Protein AF-A0A7R9TDN1-F1 (afdb_monomer_lite)

pLDDT: mean 75.36, std 18.23, range [28.14, 94.19]

Organism: Micromonas pusilla (NCBI:txid38833)

Structure (mmCIF, N/CA/C/O backbone):
data_AF-A0A7R9TDN1-F1
#
_entry.id   AF-A0A7R9TDN1-F1
#
loop_
_atom_site.group_PDB
_atom_site.id
_atom_site.type_symbol
_atom_site.label_atom_id
_atom_site.label_alt_id
_atom_site.label_comp_id
_atom_site.label_asym_id
_atom_site.label_entity_id
_atom_site.label_seq_id
_atom_site.pdbx_PDB_ins_code
_atom_site.Cartn_x
_atom_site.Cartn_y
_atom_site.Cartn_z
_atom_site.occupancy
_atom_site.B_iso_or_equiv
_atom_site.auth_seq_id
_atom_site.auth_comp_id
_atom_site.auth_asym_id
_atom_site.auth_atom_id
_atom_site.pdbx_PDB_model_num
ATOM 1 N N . PHE A 1 1 ? -37.067 -11.685 6.996 1.00 47.09 1 PHE A N 1
ATOM 2 C CA . PHE A 1 1 ? -35.901 -12.188 6.239 1.00 47.09 1 PHE A CA 1
ATOM 3 C C . PHE A 1 1 ? -35.116 -13.143 7.123 1.00 47.09 1 PHE A C 1
ATOM 5 O O . PHE A 1 1 ? -34.978 -12.830 8.300 1.00 47.09 1 PHE A O 1
ATOM 12 N N . PRO A 1 2 ? -34.653 -14.306 6.630 1.00 48.06 2 PRO A N 1
ATOM 13 C CA . PRO A 1 2 ? -33.851 -15.200 7.456 1.00 48.06 2 PRO A CA 1
ATOM 14 C C . PRO A 1 2 ? -32.521 -14.512 7.818 1.00 48.06 2 PRO A C 1
ATOM 16 O O . PRO A 1 2 ? -31.908 -13.895 6.944 1.00 48.06 2 PRO A O 1
ATOM 19 N N . PRO A 1 3 ? -32.057 -14.611 9.075 1.00 46.81 3 PRO A N 1
ATOM 20 C CA . PRO A 1 3 ? -30.876 -13.891 9.565 1.00 46.81 3 PRO A CA 1
ATOM 21 C C . PRO A 1 3 ? -29.601 -14.223 8.775 1.00 46.81 3 PRO A C 1
ATOM 23 O O . PRO A 1 3 ? -28.753 -13.359 8.582 1.00 46.81 3 PRO A O 1
ATOM 26 N N . ALA A 1 4 ? -29.504 -15.435 8.218 1.00 45.81 4 ALA A N 1
ATOM 27 C CA . ALA A 1 4 ? -28.404 -15.836 7.343 1.00 45.81 4 ALA A CA 1
ATOM 28 C C . ALA A 1 4 ? -28.382 -15.082 5.999 1.00 45.81 4 ALA A C 1
ATOM 30 O O . ALA A 1 4 ? -27.310 -14.751 5.504 1.00 45.81 4 ALA A O 1
ATOM 31 N N . ALA A 1 5 ? -29.547 -14.764 5.419 1.00 38.91 5 ALA A N 1
ATOM 32 C CA . ALA A 1 5 ? -29.617 -13.985 4.181 1.00 38.91 5 ALA A CA 1
ATOM 33 C C . ALA A 1 5 ? -29.305 -12.503 4.427 1.00 38.91 5 ALA A C 1
ATOM 35 O O . ALA A 1 5 ? -28.666 -11.871 3.593 1.00 38.91 5 ALA A O 1
ATOM 36 N N . ALA A 1 6 ? -29.700 -11.967 5.587 1.00 35.53 6 ALA A N 1
ATOM 37 C CA . ALA A 1 6 ? -29.335 -10.613 5.999 1.00 35.53 6 ALA A CA 1
ATOM 38 C C . ALA A 1 6 ? -27.825 -10.491 6.275 1.00 35.53 6 ALA A C 1
ATOM 40 O O . ALA A 1 6 ? -27.195 -9.554 5.797 1.00 35.53 6 ALA A O 1
ATOM 41 N N . ALA A 1 7 ? -27.223 -11.471 6.958 1.00 41.44 7 ALA A N 1
ATOM 42 C CA . ALA A 1 7 ? -25.778 -11.517 7.186 1.00 41.44 7 ALA A CA 1
ATOM 43 C C . ALA A 1 7 ? -24.985 -11.689 5.880 1.00 41.44 7 ALA A C 1
ATOM 45 O O . ALA A 1 7 ? -23.971 -11.023 5.688 1.00 41.44 7 ALA A O 1
ATOM 46 N N . ALA A 1 8 ? -25.460 -12.532 4.957 1.00 42.88 8 ALA A N 1
ATOM 47 C CA . ALA A 1 8 ? -24.840 -12.701 3.645 1.00 42.88 8 ALA A CA 1
ATOM 48 C C . ALA A 1 8 ? -24.938 -11.428 2.788 1.00 42.88 8 ALA A C 1
ATOM 50 O O . ALA A 1 8 ? -23.957 -11.054 2.152 1.00 42.88 8 ALA A O 1
ATOM 51 N N . ALA A 1 9 ? -26.081 -10.736 2.810 1.00 43.84 9 ALA A N 1
ATOM 52 C CA . ALA A 1 9 ? -26.260 -9.463 2.113 1.00 43.84 9 ALA A CA 1
ATOM 53 C C . ALA A 1 9 ? -25.414 -8.337 2.732 1.00 43.84 9 ALA A C 1
ATOM 55 O O . ALA A 1 9 ? -24.827 -7.540 2.007 1.00 43.84 9 ALA A O 1
ATOM 56 N N . ALA A 1 10 ? -25.293 -8.289 4.062 1.00 54.03 10 ALA A N 1
ATOM 57 C CA . ALA A 1 10 ? -24.414 -7.341 4.745 1.00 54.03 10 ALA A CA 1
ATOM 58 C C . ALA A 1 10 ? -22.934 -7.626 4.443 1.00 54.03 10 ALA A C 1
ATOM 60 O O . ALA A 1 10 ? -22.163 -6.704 4.188 1.00 54.03 10 ALA A O 1
ATOM 61 N N . ALA A 1 11 ? -22.536 -8.900 4.406 1.00 57.16 11 ALA A N 1
ATOM 62 C CA . ALA A 1 11 ? -21.185 -9.303 4.030 1.00 57.16 11 ALA A CA 1
ATOM 63 C C . ALA A 1 11 ? -20.878 -9.005 2.554 1.00 57.16 11 ALA A C 1
ATOM 65 O O . ALA A 1 11 ? -19.771 -8.562 2.252 1.00 57.16 11 ALA A O 1
ATOM 66 N N . SER A 1 12 ? -21.842 -9.202 1.644 1.00 58.69 12 SER A N 1
ATOM 67 C CA . SER A 1 12 ? -21.667 -8.852 0.230 1.00 58.69 12 SER A CA 1
ATOM 68 C C . SER A 1 12 ? -21.561 -7.341 0.050 1.00 58.69 12 SER A C 1
ATOM 70 O O . SER A 1 12 ? -20.625 -6.885 -0.592 1.00 58.69 12 SER A O 1
ATOM 72 N N . ALA A 1 13 ? -22.437 -6.566 0.696 1.00 63.31 13 ALA A N 1
ATOM 73 C CA . ALA A 1 13 ? -22.397 -5.107 0.659 1.00 63.31 13 ALA A CA 1
ATOM 74 C C . ALA A 1 13 ? -21.077 -4.554 1.218 1.00 63.31 13 ALA A C 1
ATOM 76 O O . ALA A 1 13 ? -20.484 -3.661 0.621 1.00 63.31 13 ALA A O 1
ATOM 77 N N . ASN A 1 14 ? -20.574 -5.127 2.315 1.00 69.81 14 ASN A N 1
ATOM 78 C CA . ASN A 1 14 ? -19.261 -4.787 2.860 1.00 69.81 14 ASN A CA 1
ATOM 79 C C . ASN A 1 14 ? -18.142 -5.146 1.861 1.00 69.81 14 ASN A C 1
ATOM 81 O O . ASN A 1 14 ? -17.271 -4.332 1.572 1.00 69.81 14 ASN A O 1
ATOM 85 N N . GLY A 1 15 ? -18.186 -6.338 1.258 1.00 73.12 15 GLY A N 1
ATOM 86 C CA . GLY A 1 15 ? -17.239 -6.738 0.212 1.00 73.12 15 GLY A CA 1
ATOM 87 C C . GLY A 1 15 ? -17.225 -5.787 -0.991 1.00 73.12 15 GLY A C 1
ATOM 88 O O . GLY A 1 15 ? -16.152 -5.444 -1.489 1.00 73.12 15 GLY A O 1
ATOM 89 N N . ASP A 1 16 ? -18.395 -5.319 -1.417 1.00 78.75 16 ASP A N 1
ATOM 90 C CA . ASP A 1 16 ? -18.541 -4.378 -2.527 1.00 78.75 16 ASP A CA 1
ATOM 91 C C . ASP A 1 16 ? -18.017 -2.979 -2.164 1.00 78.75 16 ASP A C 1
ATOM 93 O O . ASP A 1 16 ? -17.359 -2.340 -2.985 1.00 78.75 16 ASP A O 1
ATOM 97 N N . GLN A 1 17 ? -18.211 -2.531 -0.918 1.00 82.56 17 GLN A N 1
ATOM 98 C CA . GLN A 1 17 ? -17.644 -1.278 -0.405 1.00 82.56 17 GLN A CA 1
ATOM 99 C C . GLN A 1 17 ? -16.109 -1.286 -0.418 1.00 82.56 17 GLN A C 1
ATOM 101 O O . GLN A 1 17 ? -15.490 -0.324 -0.873 1.00 82.56 17 GLN A O 1
ATOM 106 N N . TRP A 1 18 ? -15.480 -2.379 0.026 1.00 84.19 18 TRP A N 1
ATOM 107 C CA . TRP A 1 18 ? -14.018 -2.503 0.006 1.00 84.19 18 TRP A CA 1
ATOM 108 C C . TRP A 1 18 ? -13.442 -2.581 -1.408 1.00 84.19 18 TRP A C 1
ATOM 110 O O . TRP A 1 18 ? -12.362 -2.045 -1.644 1.00 84.19 18 TRP A O 1
ATOM 120 N N . ARG A 1 19 ? -14.152 -3.211 -2.353 1.00 82.94 19 ARG A N 1
ATOM 121 C CA . ARG A 1 19 ? -13.753 -3.205 -3.770 1.00 82.94 19 ARG A CA 1
ATOM 122 C C . ARG A 1 19 ? -13.825 -1.804 -4.364 1.00 82.94 19 ARG A C 1
ATOM 124 O O . ARG A 1 19 ? -12.845 -1.348 -4.935 1.00 82.94 19 ARG A O 1
ATOM 131 N N . ALA A 1 20 ? -14.939 -1.104 -4.156 1.00 81.00 20 ALA A N 1
ATOM 132 C CA . ALA A 1 20 ? -15.099 0.263 -4.641 1.00 81.00 20 ALA A CA 1
ATOM 133 C C . ALA A 1 20 ? -14.037 1.210 -4.056 1.00 81.00 20 ALA A C 1
ATOM 135 O O . ALA A 1 20 ? -13.500 2.054 -4.769 1.00 81.00 20 ALA A O 1
ATOM 136 N N . LEU A 1 21 ? -13.696 1.052 -2.771 1.00 82.88 21 LEU A N 1
ATOM 137 C CA . LEU A 1 21 ? -12.608 1.802 -2.145 1.00 82.88 21 LEU A CA 1
ATOM 138 C C . LEU A 1 21 ? -11.256 1.494 -2.799 1.00 82.88 21 LEU A C 1
ATOM 140 O O . LEU A 1 21 ? -10.506 2.422 -3.078 1.00 82.88 21 LEU A O 1
ATOM 144 N N . ALA A 1 22 ? -10.955 0.220 -3.064 1.00 81.81 22 ALA A N 1
ATOM 145 C CA . ALA A 1 22 ? -9.713 -0.170 -3.725 1.00 81.81 22 ALA A CA 1
ATOM 146 C C . ALA A 1 22 ? -9.591 0.455 -5.125 1.00 81.81 22 ALA A C 1
ATOM 148 O O . ALA A 1 22 ? -8.530 0.978 -5.459 1.00 81.81 22 ALA A O 1
ATOM 149 N N . ASP A 1 23 ? -10.677 0.475 -5.903 1.00 80.25 23 ASP A N 1
ATOM 150 C CA . ASP A 1 23 ? -10.700 1.099 -7.232 1.00 80.25 23 ASP A CA 1
ATOM 151 C C . ASP A 1 23 ? -10.473 2.621 -7.151 1.00 80.25 23 ASP A C 1
ATOM 153 O O . ASP A 1 23 ? -9.682 3.179 -7.913 1.00 80.25 23 ASP A O 1
ATOM 157 N N . LEU A 1 24 ? -11.111 3.299 -6.190 1.00 82.19 24 LEU A N 1
ATOM 158 C CA . LEU A 1 24 ? -10.928 4.739 -5.965 1.00 82.19 24 LEU A CA 1
ATOM 159 C C . LEU A 1 24 ? -9.510 5.081 -5.495 1.00 82.19 24 LEU A C 1
ATOM 161 O O . LEU A 1 24 ? -8.934 6.072 -5.937 1.00 82.19 24 LEU A O 1
ATOM 165 N N . CYS A 1 25 ? -8.949 4.270 -4.601 1.00 83.81 25 CYS A N 1
ATOM 166 C CA . CYS A 1 25 ? -7.593 4.433 -4.091 1.00 83.81 25 CYS A CA 1
ATOM 167 C C . CYS A 1 25 ? -6.541 4.170 -5.174 1.00 83.81 25 CYS A C 1
ATOM 169 O O . CYS A 1 25 ? -5.555 4.898 -5.247 1.00 83.81 25 CYS A O 1
ATOM 171 N N . ALA A 1 26 ? -6.768 3.186 -6.048 1.00 77.44 26 ALA A N 1
ATOM 172 C CA . ALA A 1 26 ? -5.900 2.913 -7.190 1.00 77.44 26 ALA A CA 1
ATOM 173 C C . ALA A 1 26 ? -5.831 4.090 -8.175 1.00 77.44 26 ALA A C 1
ATOM 175 O O . ALA A 1 26 ? -4.783 4.329 -8.765 1.00 77.44 26 ALA A O 1
ATOM 176 N N . ALA A 1 27 ? -6.924 4.842 -8.324 1.00 82.50 27 ALA A N 1
ATOM 177 C CA . ALA A 1 27 ? -6.987 6.008 -9.203 1.00 82.50 27 ALA A CA 1
ATOM 178 C C . ALA A 1 27 ? -6.224 7.241 -8.674 1.00 82.50 27 ALA A C 1
ATOM 180 O O . ALA A 1 27 ? -6.159 8.250 -9.371 1.00 82.50 27 ALA A O 1
ATOM 181 N N . LEU A 1 28 ? -5.673 7.195 -7.453 1.00 84.62 28 LEU A N 1
ATOM 182 C CA . LEU A 1 28 ? -4.867 8.291 -6.895 1.00 84.62 28 LEU A CA 1
ATOM 183 C C . LEU A 1 28 ? -3.425 8.303 -7.416 1.00 84.62 28 LEU A C 1
ATOM 185 O O . LEU A 1 28 ? -2.739 9.310 -7.256 1.00 84.62 28 LEU A O 1
ATOM 189 N N . GLY A 1 29 ? -2.961 7.189 -7.980 1.00 82.75 29 GLY A N 1
ATOM 190 C CA . GLY A 1 29 ? -1.606 7.050 -8.499 1.00 82.75 29 GLY A CA 1
ATOM 191 C C . GLY A 1 29 ? -1.467 7.360 -9.980 1.00 82.75 29 GLY A C 1
ATOM 192 O O . GLY A 1 29 ? -2.468 7.603 -10.658 1.00 82.75 29 GLY A O 1
ATOM 193 N N . PRO A 1 30 ? -0.224 7.307 -10.488 1.00 86.00 30 PRO A N 1
ATOM 194 C CA . PRO A 1 30 ? 0.042 7.352 -11.917 1.00 86.00 30 PRO A CA 1
ATOM 195 C C . PRO A 1 30 ? -0.758 6.281 -12.662 1.00 86.00 30 PRO A C 1
ATOM 197 O O . PRO A 1 30 ? -0.988 5.178 -12.148 1.00 86.00 30 PRO A O 1
ATOM 200 N N . GLY A 1 31 ? -1.182 6.606 -13.883 1.00 87.38 31 GLY A N 1
ATOM 201 C CA . GLY A 1 31 ? -1.775 5.621 -14.776 1.00 87.38 31 GLY A CA 1
ATOM 202 C C . GLY A 1 31 ? -0.763 4.526 -15.109 1.00 87.38 31 GLY A C 1
ATOM 203 O O . GLY A 1 31 ? 0.441 4.759 -15.119 1.00 87.38 31 GLY A O 1
ATOM 204 N N . ARG A 1 32 ? -1.242 3.314 -15.412 1.00 89.81 32 ARG A N 1
ATOM 205 C CA . ARG A 1 32 ? -0.351 2.187 -15.736 1.00 89.81 32 ARG A CA 1
ATOM 206 C C . ARG A 1 32 ? 0.553 2.485 -16.935 1.00 89.81 32 ARG A C 1
ATOM 208 O O . ARG A 1 32 ? 1.697 2.051 -16.940 1.00 89.81 32 ARG A O 1
ATOM 215 N N . ASP A 1 33 ? 0.029 3.170 -17.949 1.00 92.69 33 ASP A N 1
ATOM 216 C CA . ASP A 1 33 ? 0.805 3.521 -19.139 1.00 92.69 33 ASP A CA 1
ATOM 217 C C . ASP A 1 33 ? 1.902 4.537 -18.796 1.00 92.69 33 ASP A C 1
ATOM 219 O O . ASP A 1 33 ? 3.065 4.247 -19.057 1.00 92.69 33 ASP A O 1
ATOM 223 N N . ASP A 1 34 ? 1.551 5.621 -18.095 1.00 92.50 34 ASP A N 1
ATOM 224 C CA . ASP A 1 34 ? 2.510 6.625 -17.611 1.00 92.50 34 ASP A CA 1
ATOM 225 C C . ASP A 1 34 ? 3.599 5.987 -16.730 1.00 92.50 34 ASP A C 1
ATOM 227 O O . ASP A 1 34 ? 4.782 6.252 -16.901 1.00 92.50 34 ASP A O 1
ATOM 231 N N . ALA A 1 35 ? 3.219 5.063 -15.841 1.00 92.81 35 ALA A N 1
ATOM 232 C CA . ALA A 1 35 ? 4.162 4.351 -14.983 1.00 92.81 35 ALA A CA 1
ATOM 233 C C . ALA A 1 35 ? 5.151 3.474 -15.774 1.00 92.81 35 ALA A C 1
ATOM 235 O O . ALA A 1 35 ? 6.296 3.308 -15.357 1.00 92.81 35 ALA A O 1
ATOM 236 N N . PHE A 1 36 ? 4.731 2.885 -16.900 1.00 93.75 36 PHE A N 1
ATOM 237 C CA . PHE A 1 36 ? 5.637 2.132 -17.772 1.00 93.75 36 PHE A CA 1
ATOM 238 C C . PHE A 1 36 ? 6.569 3.041 -18.568 1.00 93.75 36 PHE A C 1
ATOM 240 O O . PHE A 1 36 ? 7.714 2.650 -18.798 1.00 93.75 36 PHE A O 1
ATOM 247 N N . ASP A 1 37 ? 6.091 4.213 -18.975 1.00 93.38 37 ASP A N 1
ATOM 248 C CA . ASP A 1 37 ? 6.909 5.207 -19.666 1.00 93.38 37 ASP A CA 1
ATOM 249 C C . ASP A 1 37 ? 7.983 5.751 -18.704 1.00 93.38 37 ASP A C 1
ATOM 251 O O . ASP A 1 37 ? 9.174 5.668 -19.010 1.00 93.38 37 ASP A O 1
ATOM 255 N N . ASP A 1 38 ? 7.599 6.126 -17.478 1.00 92.94 38 ASP A N 1
ATOM 256 C CA . ASP A 1 38 ? 8.530 6.535 -16.415 1.00 92.94 38 ASP A CA 1
ATOM 257 C C . ASP A 1 38 ? 9.538 5.423 -16.069 1.00 92.94 38 ASP A C 1
ATOM 259 O O . ASP A 1 38 ? 10.732 5.673 -15.878 1.00 92.94 38 ASP A O 1
ATOM 263 N N . ALA A 1 39 ? 9.078 4.167 -16.007 1.00 92.69 39 ALA A N 1
ATOM 264 C CA . ALA A 1 39 ? 9.951 3.021 -15.770 1.00 92.69 39 ALA A CA 1
ATOM 265 C C . ALA A 1 39 ? 10.951 2.809 -16.914 1.00 92.69 39 ALA A C 1
ATOM 267 O O . ALA A 1 39 ? 12.109 2.470 -16.659 1.00 92.69 39 ALA A O 1
ATOM 268 N N . SER A 1 40 ? 10.516 2.992 -18.163 1.00 93.12 40 SER A N 1
ATOM 269 C CA . SER A 1 40 ? 11.381 2.905 -19.340 1.00 93.12 40 SER A CA 1
ATOM 270 C C . SER A 1 40 ? 12.475 3.967 -19.277 1.00 93.12 40 SER A C 1
ATOM 272 O O . SER A 1 40 ? 13.654 3.627 -19.390 1.00 93.12 40 SER A O 1
ATOM 274 N N . ASP A 1 41 ? 12.104 5.220 -19.011 1.00 91.88 41 ASP A N 1
ATOM 275 C CA . ASP A 1 41 ? 13.040 6.343 -18.902 1.00 91.88 41 ASP A CA 1
ATOM 276 C C . ASP A 1 41 ? 14.061 6.119 -17.776 1.00 91.88 41 ASP A C 1
ATOM 278 O O . ASP A 1 41 ? 15.268 6.311 -17.959 1.00 91.88 41 ASP A O 1
ATOM 282 N N . ALA A 1 42 ? 13.604 5.643 -16.615 1.00 91.31 42 ALA A N 1
ATOM 283 C CA . ALA A 1 42 ? 14.474 5.348 -15.482 1.00 91.31 42 ALA A CA 1
ATOM 284 C C . ALA A 1 42 ? 15.441 4.184 -15.762 1.00 91.31 42 ALA A C 1
ATOM 286 O O . ALA A 1 42 ? 16.615 4.246 -15.383 1.00 91.31 42 ALA A O 1
ATOM 287 N N . LEU A 1 43 ? 14.977 3.122 -16.428 1.00 89.69 43 LEU A N 1
ATOM 288 C CA . LEU A 1 43 ? 15.814 1.977 -16.797 1.00 89.69 43 LEU A CA 1
ATOM 289 C C . LEU A 1 43 ? 16.824 2.336 -17.889 1.00 89.69 43 LEU A C 1
ATOM 291 O O . LEU A 1 43 ? 17.974 1.893 -17.826 1.00 89.69 43 LEU A O 1
ATOM 295 N N . GLU A 1 44 ? 16.434 3.167 -18.853 1.00 91.06 44 GLU A N 1
ATOM 296 C CA . GLU A 1 44 ? 17.345 3.695 -19.865 1.00 91.06 44 GLU A CA 1
ATOM 297 C C . GLU A 1 44 ? 18.435 4.559 -19.215 1.00 91.06 44 GLU A C 1
ATOM 299 O O . GLU A 1 44 ? 19.622 4.334 -19.465 1.00 91.06 44 GLU A O 1
ATOM 304 N N . ALA A 1 45 ? 18.059 5.461 -18.301 1.00 89.25 45 ALA A N 1
ATOM 305 C CA . ALA A 1 45 ? 19.002 6.269 -17.526 1.00 89.25 45 ALA A CA 1
ATOM 306 C C . ALA A 1 45 ? 19.946 5.416 -16.655 1.00 89.25 45 ALA A C 1
ATOM 308 O O . ALA A 1 45 ? 21.108 5.778 -16.459 1.00 89.25 45 ALA A O 1
ATOM 309 N N . ALA A 1 46 ? 19.476 4.263 -16.170 1.00 87.69 46 ALA A N 1
ATOM 310 C CA . ALA A 1 46 ? 20.282 3.283 -15.441 1.00 87.69 46 ALA A CA 1
ATOM 311 C C . ALA A 1 46 ? 21.173 2.407 -16.349 1.00 87.69 46 ALA A C 1
ATOM 313 O O . ALA A 1 46 ? 21.957 1.600 -15.847 1.00 87.69 46 ALA A O 1
ATOM 314 N N . GLY A 1 47 ? 21.084 2.560 -17.675 1.00 86.81 47 GLY A N 1
ATOM 315 C CA . GLY A 1 47 ? 21.917 1.851 -18.646 1.00 86.81 47 GLY A CA 1
ATOM 316 C C . GLY A 1 47 ? 21.390 0.479 -19.072 1.00 86.81 47 GLY A C 1
ATOM 317 O O . GLY A 1 47 ? 22.150 -0.303 -19.640 1.00 86.81 47 GLY A O 1
ATOM 318 N N . ALA A 1 48 ? 20.108 0.174 -18.843 1.00 84.38 48 ALA A N 1
ATOM 319 C CA . ALA A 1 48 ? 19.486 -1.079 -19.291 1.00 84.38 48 ALA A CA 1
ATOM 320 C C . ALA A 1 48 ? 19.268 -1.146 -20.820 1.00 84.38 48 ALA A C 1
ATOM 322 O O . ALA A 1 48 ? 18.952 -2.211 -21.353 1.00 84.38 48 ALA A O 1
ATOM 323 N N . GLY A 1 49 ? 19.488 -0.028 -21.523 1.00 80.62 49 GLY A N 1
ATOM 324 C CA . GLY A 1 49 ? 19.310 0.115 -22.968 1.00 80.62 49 GLY A CA 1
ATOM 325 C C . GLY A 1 49 ? 17.941 0.687 -23.344 1.00 80.62 49 GLY A C 1
ATOM 326 O O . GLY A 1 49 ? 16.973 0.549 -22.603 1.00 80.62 49 GLY A O 1
ATOM 327 N N . ALA A 1 50 ? 17.877 1.341 -24.504 1.00 85.69 50 ALA A N 1
ATOM 328 C CA . ALA A 1 50 ? 16.659 1.975 -25.003 1.00 85.69 50 ALA A CA 1
ATOM 329 C C . ALA A 1 50 ? 15.680 0.955 -25.612 1.00 85.69 50 ALA A C 1
ATOM 331 O O . ALA A 1 50 ? 16.092 -0.049 -26.203 1.00 85.69 50 ALA A O 1
ATOM 332 N N . GLY A 1 51 ? 14.380 1.255 -25.535 1.00 85.38 51 GLY A N 1
ATOM 333 C CA . GLY A 1 51 ? 13.333 0.506 -26.241 1.00 85.38 51 GLY A CA 1
ATOM 334 C C . GLY A 1 51 ? 13.002 -0.865 -25.643 1.00 85.38 51 GLY A C 1
ATOM 335 O O . GLY A 1 51 ? 12.632 -1.785 -26.377 1.00 85.38 51 GLY A O 1
ATOM 336 N N . LEU A 1 52 ? 13.138 -1.023 -24.324 1.00 89.00 52 LEU A N 1
ATOM 337 C CA . LEU A 1 52 ? 12.701 -2.233 -23.631 1.00 89.00 52 LEU A CA 1
ATOM 338 C C . LEU A 1 52 ? 11.185 -2.425 -23.780 1.00 89.00 52 LEU A C 1
ATOM 340 O O . LEU A 1 52 ? 10.392 -1.499 -23.633 1.00 89.00 52 LEU A O 1
ATOM 344 N N . SER A 1 53 ? 10.767 -3.662 -24.049 1.00 93.19 53 SER A N 1
ATOM 345 C CA . SER A 1 53 ? 9.342 -4.011 -24.016 1.00 93.19 53 SER A CA 1
ATOM 346 C C . SER A 1 53 ? 8.790 -3.945 -22.586 1.00 93.19 53 SER A C 1
ATOM 348 O O . SER A 1 53 ? 9.526 -4.188 -21.628 1.00 93.19 53 SER A O 1
ATOM 350 N N . ARG A 1 54 ? 7.478 -3.719 -22.434 1.00 93.19 54 ARG A N 1
ATOM 351 C CA . ARG A 1 54 ? 6.808 -3.724 -21.118 1.00 93.19 54 ARG A CA 1
ATOM 352 C C . ARG A 1 54 ? 7.036 -5.016 -20.332 1.00 93.19 54 ARG A C 1
ATOM 354 O O . ARG A 1 54 ? 7.217 -4.956 -19.122 1.00 93.19 54 ARG A O 1
ATOM 361 N N . ASP A 1 55 ? 7.088 -6.162 -21.010 1.00 93.25 55 ASP A N 1
ATOM 362 C CA . ASP A 1 55 ? 7.349 -7.454 -20.365 1.00 93.25 55 ASP A CA 1
ATOM 363 C C . ASP A 1 55 ? 8.775 -7.535 -19.803 1.00 93.25 55 ASP A C 1
ATOM 365 O O . ASP A 1 55 ? 8.974 -8.022 -18.690 1.00 93.25 55 ASP A O 1
ATOM 369 N N . ALA A 1 56 ? 9.759 -7.005 -20.537 1.00 91.75 56 ALA A N 1
ATOM 370 C CA . ALA A 1 56 ? 11.145 -6.939 -20.078 1.00 91.75 56 ALA A CA 1
ATOM 371 C C . ALA A 1 56 ? 11.300 -5.977 -18.889 1.00 91.75 56 ALA A C 1
ATOM 373 O O . ALA A 1 56 ? 11.944 -6.324 -17.899 1.00 91.75 56 ALA A O 1
ATOM 374 N N . ILE A 1 57 ? 10.657 -4.804 -18.950 1.00 92.50 57 ILE A N 1
ATOM 375 C CA . ILE A 1 57 ? 10.598 -3.845 -17.835 1.00 92.50 57 ILE A CA 1
ATOM 376 C C . ILE A 1 57 ? 9.984 -4.518 -16.599 1.00 92.50 57 ILE A C 1
ATOM 378 O O . ILE A 1 57 ? 10.590 -4.523 -15.528 1.00 92.50 57 ILE A O 1
ATOM 382 N N . ALA A 1 58 ? 8.825 -5.161 -16.756 1.00 92.62 58 ALA A N 1
ATOM 383 C CA . ALA A 1 58 ? 8.136 -5.862 -15.677 1.00 92.62 58 ALA A CA 1
ATOM 384 C C . ALA A 1 58 ? 8.988 -6.983 -15.061 1.00 92.62 58 ALA A C 1
ATOM 386 O O . ALA A 1 58 ? 8.957 -7.191 -13.849 1.00 92.62 58 ALA A O 1
ATOM 387 N N . GLU A 1 59 ? 9.756 -7.722 -15.865 1.00 91.50 59 GLU A N 1
ATOM 388 C CA . GLU A 1 59 ? 10.649 -8.768 -15.363 1.00 91.50 59 GLU A CA 1
ATOM 389 C C . GLU A 1 59 ? 11.801 -8.199 -14.522 1.00 91.50 59 GLU A C 1
ATOM 391 O O . GLU A 1 59 ? 12.097 -8.747 -13.456 1.00 91.50 59 GLU A O 1
ATOM 396 N N . ILE A 1 60 ? 12.396 -7.082 -14.950 1.00 90.44 60 ILE A N 1
ATOM 397 C CA . ILE A 1 60 ? 13.440 -6.379 -14.191 1.00 90.44 60 ILE A CA 1
ATOM 398 C C . ILE A 1 60 ? 12.875 -5.885 -12.853 1.00 90.44 60 ILE A C 1
ATOM 400 O O . ILE A 1 60 ? 13.435 -6.174 -11.790 1.00 90.44 60 ILE A O 1
ATOM 404 N N . LEU A 1 61 ? 11.728 -5.202 -12.890 1.00 91.56 61 LEU A N 1
ATOM 405 C CA . LEU A 1 61 ? 11.078 -4.638 -11.703 1.00 91.56 61 LEU A CA 1
ATOM 406 C C . LEU A 1 61 ? 10.588 -5.714 -10.725 1.00 91.56 61 LEU A C 1
ATOM 408 O O . LEU A 1 61 ? 10.592 -5.500 -9.513 1.00 91.56 61 LEU A O 1
ATOM 412 N N . ARG A 1 62 ? 10.242 -6.911 -11.211 1.00 90.19 62 ARG A N 1
ATOM 413 C CA . ARG A 1 62 ? 9.807 -8.036 -10.368 1.00 90.19 62 ARG A CA 1
ATOM 414 C C . ARG A 1 62 ? 10.853 -8.448 -9.333 1.00 90.19 62 ARG A C 1
ATOM 416 O O . ARG A 1 62 ? 10.486 -8.902 -8.249 1.00 90.19 62 ARG A O 1
ATOM 423 N N . ASN A 1 63 ? 12.140 -8.322 -9.649 1.00 85.94 63 ASN A N 1
ATOM 424 C CA . ASN A 1 63 ? 13.195 -8.601 -8.675 1.00 85.94 63 ASN A CA 1
ATOM 425 C C . ASN A 1 63 ? 13.247 -7.509 -7.600 1.00 85.94 63 ASN A C 1
ATOM 427 O O . ASN A 1 63 ? 13.211 -7.842 -6.420 1.00 85.94 63 ASN A O 1
ATOM 431 N N . ALA A 1 64 ? 13.176 -6.232 -7.993 1.00 85.38 64 ALA A N 1
ATOM 432 C CA . ALA A 1 64 ? 13.115 -5.111 -7.052 1.00 85.38 64 ALA A CA 1
ATOM 433 C C . ALA A 1 64 ? 11.910 -5.217 -6.095 1.00 85.38 64 ALA A C 1
ATOM 435 O O . ALA A 1 64 ? 12.050 -5.027 -4.889 1.00 85.38 64 ALA A O 1
ATOM 436 N N . GLN A 1 65 ? 10.746 -5.623 -6.609 1.00 90.00 65 GLN A N 1
ATOM 437 C CA . GLN A 1 65 ? 9.547 -5.895 -5.809 1.00 90.00 65 GLN A CA 1
ATOM 438 C C . GLN A 1 65 ? 9.781 -6.983 -4.749 1.00 90.00 65 GLN A C 1
ATOM 440 O O . GLN A 1 65 ? 9.344 -6.860 -3.604 1.00 90.00 65 GLN A O 1
ATOM 445 N N . ARG A 1 66 ? 10.456 -8.079 -5.116 1.00 88.00 66 ARG A N 1
ATOM 446 C CA . ARG A 1 66 ? 10.765 -9.170 -4.176 1.00 88.00 66 ARG A CA 1
ATOM 447 C C . ARG A 1 66 ? 11.760 -8.731 -3.114 1.00 88.00 66 ARG A C 1
ATOM 449 O O . ARG A 1 66 ? 11.561 -9.071 -1.948 1.00 88.00 66 ARG A O 1
ATOM 456 N N . ASP A 1 67 ? 12.789 -7.998 -3.521 1.00 87.94 67 ASP A N 1
ATOM 457 C CA . ASP A 1 67 ? 13.834 -7.507 -2.628 1.00 87.94 67 ASP A CA 1
ATOM 458 C C . ASP A 1 67 ? 13.250 -6.553 -1.590 1.00 87.94 67 ASP A C 1
ATOM 460 O O . ASP A 1 67 ? 13.514 -6.702 -0.397 1.00 87.94 67 ASP A O 1
ATOM 464 N N . GLU A 1 68 ? 12.370 -5.645 -2.012 1.00 89.44 68 GLU A N 1
ATOM 465 C CA . GLU A 1 68 ? 11.710 -4.725 -1.095 1.00 89.44 68 GLU A CA 1
ATOM 466 C C . GLU A 1 68 ? 10.815 -5.448 -0.086 1.00 89.44 68 GLU A C 1
ATOM 468 O O . GLU A 1 68 ? 10.933 -5.206 1.114 1.00 89.44 68 GLU A O 1
ATOM 473 N N . LEU A 1 69 ? 9.973 -6.393 -0.529 1.00 87.44 69 LEU A N 1
ATOM 474 C CA . LEU A 1 69 ? 9.171 -7.187 0.409 1.00 87.44 69 LEU A CA 1
ATOM 475 C C . LEU A 1 69 ? 10.051 -8.029 1.338 1.00 87.44 69 LEU A C 1
ATOM 477 O O . LEU A 1 69 ? 9.667 -8.286 2.476 1.00 87.44 69 LEU A O 1
ATOM 481 N N . GLY A 1 70 ? 11.204 -8.499 0.857 1.00 84.62 70 GLY A N 1
ATOM 482 C CA . GLY A 1 70 ? 12.190 -9.236 1.649 1.00 84.62 70 GLY A CA 1
ATOM 483 C C . GLY A 1 70 ? 12.930 -8.387 2.680 1.00 84.62 70 GLY A C 1
ATOM 484 O O . GLY A 1 70 ? 13.390 -8.939 3.681 1.00 84.62 70 GLY A O 1
ATOM 485 N N . ALA A 1 71 ? 13.012 -7.074 2.463 1.00 87.06 71 ALA A N 1
ATOM 486 C CA . ALA A 1 71 ? 13.637 -6.118 3.370 1.00 87.06 71 ALA A CA 1
ATOM 487 C C . ALA A 1 71 ? 12.704 -5.643 4.500 1.00 87.06 71 ALA A C 1
ATOM 489 O O . ALA A 1 71 ? 13.168 -4.980 5.430 1.00 87.06 71 ALA A O 1
ATOM 490 N N . LEU A 1 72 ? 11.408 -5.972 4.444 1.00 86.44 72 LEU A N 1
ATOM 491 C CA . LEU A 1 72 ? 10.451 -5.594 5.483 1.00 86.44 72 LEU A CA 1
ATOM 492 C C . LEU A 1 72 ? 10.741 -6.312 6.821 1.00 86.44 72 LEU A C 1
ATOM 494 O O . LEU A 1 72 ? 11.200 -7.460 6.822 1.00 86.44 72 LEU A O 1
ATOM 498 N N . PRO A 1 73 ? 10.468 -5.667 7.976 1.00 84.00 73 PRO A N 1
ATOM 499 C CA . PRO A 1 73 ? 10.760 -6.244 9.288 1.00 84.00 73 PRO A CA 1
ATOM 500 C C . PRO A 1 73 ? 9.988 -7.543 9.536 1.00 84.00 73 PRO A C 1
ATOM 502 O O . PRO A 1 73 ? 8.755 -7.552 9.578 1.00 84.00 73 PRO A O 1
ATOM 505 N N . ARG A 1 74 ? 10.716 -8.649 9.749 1.00 81.56 74 ARG A N 1
ATOM 506 C CA . ARG A 1 74 ? 10.132 -9.994 9.902 1.00 81.56 74 ARG A CA 1
ATOM 507 C C . ARG A 1 74 ? 9.179 -10.096 11.087 1.00 81.56 74 ARG A C 1
ATOM 509 O O . ARG A 1 74 ? 8.163 -10.779 10.979 1.00 81.56 74 ARG A O 1
ATOM 516 N N . GLU A 1 75 ? 9.484 -9.407 12.182 1.00 82.81 75 GLU A N 1
ATOM 517 C CA . GLU A 1 75 ? 8.646 -9.364 13.381 1.00 82.81 75 GLU A CA 1
ATOM 518 C C . GLU A 1 75 ? 7.263 -8.746 13.145 1.00 82.81 75 GLU A C 1
ATOM 520 O O . GLU A 1 75 ? 6.329 -9.065 13.876 1.00 82.81 75 GLU A O 1
ATOM 525 N N . LYS A 1 76 ? 7.107 -7.921 12.101 1.00 82.38 76 LYS A N 1
ATOM 526 C CA . LYS A 1 76 ? 5.840 -7.262 11.765 1.00 82.38 76 LYS A CA 1
ATOM 527 C C . LYS A 1 76 ? 4.984 -8.075 10.808 1.00 82.38 76 LYS A C 1
ATOM 529 O O . LYS A 1 76 ? 3.884 -7.653 10.479 1.00 82.38 76 LYS A O 1
ATOM 534 N N . HIS A 1 77 ? 5.433 -9.225 10.309 1.00 81.38 77 HIS A N 1
ATOM 535 C CA . HIS A 1 77 ? 4.579 -10.016 9.428 1.00 81.38 77 HIS A CA 1
ATOM 536 C C . HIS A 1 77 ? 3.462 -10.694 10.210 1.00 81.38 77 HIS A C 1
ATOM 538 O O . HIS A 1 77 ? 3.692 -11.396 11.195 1.00 81.38 77 HIS A O 1
ATOM 544 N N . ALA A 1 78 ? 2.243 -10.576 9.687 1.00 80.44 78 ALA A N 1
ATOM 545 C CA . ALA A 1 78 ? 1.145 -11.414 10.131 1.00 80.44 78 ALA A CA 1
ATOM 546 C C . ALA A 1 78 ? 1.521 -12.902 9.977 1.00 80.44 78 ALA A C 1
ATOM 548 O O . ALA A 1 78 ? 2.217 -13.266 9.018 1.00 80.44 78 ALA A O 1
ATOM 549 N N . PRO A 1 79 ? 1.013 -13.803 10.837 1.00 73.94 79 PRO A N 1
ATOM 550 C CA . PRO A 1 79 ? 1.196 -15.238 10.653 1.00 73.94 79 PRO A CA 1
ATOM 551 C C . PRO A 1 79 ? 0.762 -15.671 9.243 1.00 73.94 79 PRO A C 1
ATOM 553 O O . PRO A 1 79 ? -0.395 -15.493 8.867 1.00 73.94 79 PRO A O 1
ATOM 556 N N . ARG A 1 80 ? 1.691 -16.240 8.458 1.00 71.06 80 ARG A N 1
ATOM 557 C CA . ARG A 1 80 ? 1.495 -16.623 7.037 1.00 71.06 80 ARG A CA 1
ATOM 558 C C . ARG A 1 80 ? 1.151 -15.464 6.085 1.00 71.06 80 ARG A C 1
ATOM 560 O O . ARG A 1 80 ? 0.710 -15.710 4.968 1.00 71.06 80 ARG A O 1
ATOM 567 N N . GLY A 1 81 ? 1.376 -14.221 6.501 1.00 74.06 81 GLY A N 1
ATOM 568 C CA . GLY A 1 81 ? 1.122 -13.026 5.700 1.00 74.06 81 GLY A CA 1
ATOM 569 C C . GLY A 1 81 ? 2.187 -12.741 4.643 1.00 74.06 81 GLY A C 1
ATOM 570 O O . GLY A 1 81 ? 1.962 -11.914 3.773 1.00 74.06 81 GLY A O 1
ATOM 571 N N . TYR A 1 82 ? 3.348 -13.396 4.699 1.00 80.56 82 TYR A N 1
ATOM 572 C CA . TYR A 1 82 ? 4.441 -13.175 3.753 1.00 80.56 82 TYR A CA 1
ATOM 573 C C . TYR A 1 82 ? 4.446 -14.223 2.636 1.00 80.56 82 TYR A C 1
ATOM 575 O O . TYR A 1 82 ? 4.718 -15.399 2.883 1.00 80.56 82 TYR A O 1
ATOM 583 N N . ALA A 1 83 ? 4.177 -13.793 1.402 1.00 83.31 83 ALA A N 1
ATOM 584 C CA . ALA A 1 83 ? 4.187 -14.640 0.214 1.00 83.31 83 ALA A CA 1
ATOM 585 C C . ALA A 1 83 ? 4.944 -13.942 -0.937 1.00 83.31 83 ALA A C 1
ATOM 587 O O . ALA A 1 83 ? 4.324 -13.463 -1.889 1.00 83.31 83 ALA A O 1
ATOM 588 N N . PRO A 1 84 ? 6.291 -13.904 -0.904 1.00 75.19 84 PRO A N 1
ATOM 589 C CA . PRO A 1 84 ? 7.099 -13.193 -1.903 1.00 75.19 84 PRO A CA 1
ATOM 590 C C . PRO A 1 84 ? 6.982 -13.800 -3.305 1.00 75.19 84 PRO A C 1
ATOM 592 O O . PRO A 1 84 ? 7.021 -13.084 -4.301 1.00 75.19 84 PRO A O 1
ATOM 595 N N . ALA A 1 85 ? 6.750 -15.114 -3.399 1.00 78.88 85 ALA A N 1
ATOM 596 C CA . ALA A 1 85 ? 6.455 -15.776 -4.670 1.00 78.88 85 ALA A CA 1
ATOM 597 C C . ALA A 1 85 ? 5.157 -15.258 -5.318 1.00 78.88 85 ALA A C 1
ATOM 599 O O . ALA A 1 85 ? 5.023 -15.296 -6.537 1.00 78.88 85 ALA A O 1
ATOM 600 N N . GLN A 1 86 ? 4.222 -14.764 -4.503 1.00 83.88 86 GLN A N 1
ATOM 601 C CA . GLN A 1 86 ? 2.961 -14.161 -4.934 1.00 83.88 86 GLN A CA 1
ATOM 602 C C . GLN A 1 86 ? 3.012 -12.626 -4.923 1.00 83.88 86 GLN A C 1
ATOM 604 O O . GLN A 1 86 ? 1.986 -12.000 -5.171 1.00 83.88 86 GLN A O 1
ATOM 609 N N . LEU A 1 87 ? 4.180 -12.032 -4.634 1.00 88.75 87 LEU A N 1
ATOM 610 C CA . LEU A 1 87 ? 4.395 -10.585 -4.532 1.00 88.75 87 LEU A CA 1
ATOM 611 C C . LEU A 1 87 ? 3.433 -9.907 -3.542 1.00 88.75 87 LEU A C 1
ATOM 613 O O . LEU A 1 87 ? 2.846 -8.861 -3.831 1.00 88.75 87 LEU A O 1
ATOM 617 N N . ARG A 1 88 ? 3.227 -10.553 -2.387 1.00 91.88 88 ARG A N 1
ATOM 618 C CA . ARG A 1 88 ? 2.283 -10.120 -1.351 1.00 91.88 88 ARG A CA 1
ATOM 619 C C . ARG A 1 88 ? 2.891 -10.175 0.041 1.00 91.88 88 ARG A C 1
ATOM 621 O O . ARG A 1 88 ? 3.617 -11.116 0.376 1.00 91.88 88 ARG A O 1
ATOM 628 N N . ALA A 1 89 ? 2.520 -9.201 0.862 1.00 91.62 89 ALA A N 1
ATOM 629 C CA . ALA A 1 89 ? 2.818 -9.170 2.284 1.00 91.62 89 ALA A CA 1
ATOM 630 C C . ALA A 1 89 ? 1.616 -8.649 3.082 1.00 91.62 89 ALA A C 1
ATOM 632 O O . ALA A 1 89 ? 0.944 -7.707 2.679 1.00 91.62 89 ALA A O 1
ATOM 633 N N . THR A 1 90 ? 1.371 -9.243 4.243 1.00 92.94 90 THR A N 1
ATOM 634 C CA . THR A 1 90 ? 0.473 -8.714 5.268 1.00 92.94 90 THR A CA 1
ATOM 635 C C . THR A 1 90 ? 1.289 -8.427 6.514 1.00 92.94 90 THR A C 1
ATOM 637 O O . THR A 1 90 ? 1.939 -9.327 7.057 1.00 92.94 90 THR A O 1
ATOM 640 N N . LEU A 1 91 ? 1.234 -7.180 6.960 1.00 90.69 91 LEU A N 1
ATOM 641 C CA . LEU A 1 91 ? 1.924 -6.668 8.133 1.00 90.69 91 LEU A CA 1
ATOM 642 C C . LEU A 1 91 ? 0.917 -6.435 9.262 1.00 90.69 91 LEU A C 1
ATOM 644 O O . LEU A 1 91 ? -0.237 -6.093 9.002 1.00 90.69 91 LEU A O 1
ATOM 648 N N . GLN A 1 92 ? 1.355 -6.658 10.495 1.00 90.94 92 GLN A N 1
ATOM 649 C CA . GLN A 1 92 ? 0.629 -6.459 11.738 1.00 90.94 92 GLN A CA 1
ATOM 650 C C . GLN A 1 92 ? 1.484 -5.642 12.700 1.00 90.94 92 GLN A C 1
ATOM 652 O O . GLN A 1 92 ? 2.620 -6.014 12.985 1.00 90.94 92 GLN A O 1
ATOM 657 N N . PHE A 1 93 ? 0.935 -4.533 13.183 1.00 88.75 93 PHE A N 1
ATOM 658 C CA . PHE A 1 93 ? 1.639 -3.589 14.046 1.00 88.75 93 PHE A CA 1
ATOM 659 C C . PHE A 1 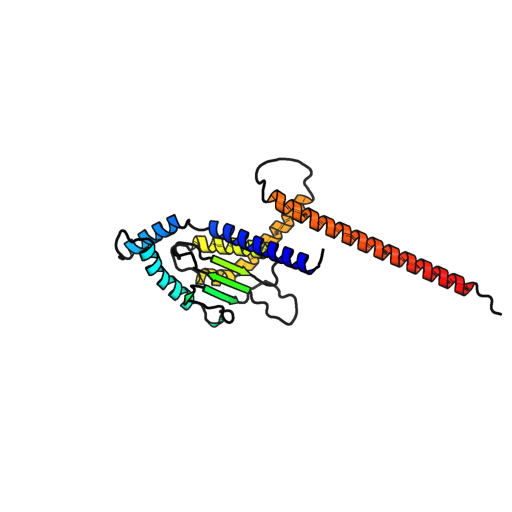93 ? 0.653 -2.803 14.911 1.00 88.75 93 PHE A C 1
ATOM 661 O O . PHE A 1 93 ? -0.559 -2.799 14.669 1.00 88.75 93 PHE A O 1
ATOM 668 N N . GLU A 1 94 ? 1.181 -2.160 15.944 1.00 86.00 94 GLU A N 1
ATOM 669 C CA . GLU A 1 94 ? 0.425 -1.246 16.793 1.00 86.00 94 GLU A CA 1
ATOM 670 C C . GLU A 1 94 ? 0.388 0.145 16.163 1.00 86.00 94 GLU A C 1
ATOM 672 O O . GLU A 1 94 ? 1.383 0.607 15.609 1.00 86.00 94 GLU A O 1
ATOM 677 N N . VAL A 1 95 ? -0.763 0.812 16.261 1.00 83.81 95 VAL A N 1
ATOM 678 C CA . VAL A 1 95 ? -0.925 2.202 15.824 1.00 83.81 95 VAL A CA 1
ATOM 679 C C . VAL A 1 95 ? -1.119 3.069 17.066 1.00 83.81 95 VAL A C 1
ATOM 681 O O . VAL A 1 95 ? -2.062 2.815 17.827 1.00 83.81 95 VAL A O 1
ATOM 684 N N . PRO A 1 96 ? -0.264 4.080 17.295 1.00 78.81 96 PRO A N 1
ATOM 685 C CA . PRO A 1 96 ? -0.419 5.006 18.410 1.00 78.81 96 PRO A CA 1
ATOM 686 C C . PRO A 1 96 ? -1.807 5.662 18.419 1.00 78.81 96 PRO A C 1
ATOM 688 O O . PRO A 1 96 ? -2.401 5.907 17.378 1.00 78.81 96 PRO A O 1
ATOM 691 N N . GLY A 1 97 ? -2.363 5.950 19.596 1.00 71.56 97 GLY A N 1
ATOM 692 C CA . GLY A 1 97 ? -3.577 6.773 19.723 1.00 71.56 97 GLY A CA 1
ATOM 693 C C . GLY A 1 97 ? -4.922 6.107 19.383 1.00 71.56 97 GLY A C 1
ATOM 694 O O . GLY A 1 97 ? -5.962 6.637 19.779 1.00 71.56 97 GLY A O 1
ATOM 695 N N . ILE A 1 98 ? -4.958 4.932 18.742 1.00 69.31 98 ILE A N 1
ATOM 696 C CA . ILE A 1 98 ? -6.214 4.184 18.554 1.00 69.31 98 ILE A CA 1
ATOM 697 C C . ILE A 1 98 ? -6.492 3.341 19.807 1.00 69.31 98 ILE A C 1
ATOM 699 O O . ILE A 1 98 ? -5.984 2.234 19.975 1.00 69.31 98 ILE A O 1
ATOM 703 N N . VAL A 1 99 ? -7.301 3.892 20.718 1.00 59.56 99 VAL A N 1
ATOM 704 C CA . VAL A 1 99 ? -7.608 3.280 22.022 1.00 59.56 99 VAL A CA 1
ATOM 705 C C . VAL A 1 99 ? -8.354 1.950 21.861 1.00 59.56 99 VAL A C 1
ATOM 707 O O . VAL A 1 99 ? -9.411 1.870 21.233 1.00 59.56 99 VAL A O 1
ATOM 710 N N . GLN A 1 100 ? -7.811 0.907 22.492 1.00 61.25 100 GLN A N 1
ATOM 711 C CA . GLN A 1 100 ? -8.386 -0.435 22.553 1.00 61.25 100 GLN A CA 1
ATOM 712 C C . GLN A 1 100 ? -9.657 -0.448 23.420 1.00 61.25 100 GLN A C 1
ATOM 714 O O . GLN A 1 100 ? -9.627 -0.110 24.604 1.00 61.25 100 GLN A O 1
ATOM 719 N N . LEU A 1 101 ? -10.783 -0.891 22.857 1.00 51.66 101 LEU A N 1
ATOM 720 C CA . LEU A 1 101 ? -11.994 -1.174 23.630 1.00 51.66 101 LEU A CA 1
ATOM 721 C C . LEU A 1 101 ? -11.948 -2.628 24.133 1.00 51.66 101 LEU A C 1
ATOM 723 O O . LEU A 1 101 ? -12.310 -3.556 23.411 1.00 51.66 101 LEU A O 1
ATOM 727 N N . G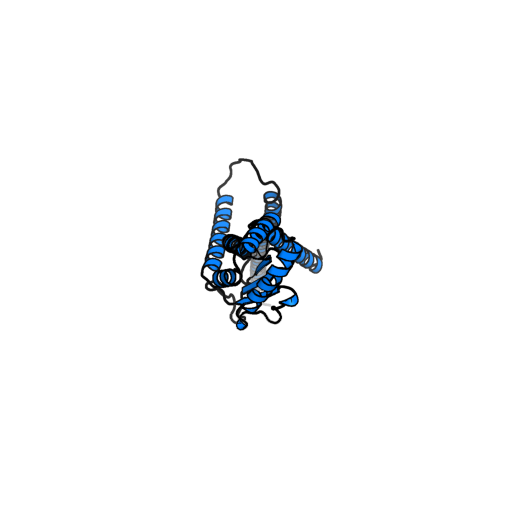LY A 1 102 ? -11.514 -2.828 25.382 1.00 51.38 102 GLY A N 1
ATOM 728 C CA . GLY A 1 102 ? -11.628 -4.105 26.102 1.00 51.38 102 GLY A CA 1
ATOM 729 C C . GLY A 1 102 ? -10.299 -4.743 26.531 1.00 51.38 102 GLY A C 1
ATOM 730 O O . GLY A 1 102 ? -9.294 -4.687 25.837 1.00 51.38 102 GLY A O 1
ATOM 731 N N . ALA A 1 103 ? -10.304 -5.386 27.701 1.00 44.84 103 ALA A N 1
ATOM 732 C CA . ALA A 1 103 ? -9.106 -5.716 28.480 1.00 44.84 103 ALA A CA 1
ATOM 733 C C . ALA A 1 103 ? -8.343 -7.004 28.084 1.00 44.84 103 ALA A C 1
ATOM 735 O O . ALA A 1 103 ? -7.683 -7.578 28.950 1.00 44.84 103 ALA A O 1
ATOM 736 N N . LYS A 1 104 ? -8.460 -7.542 26.857 1.00 48.12 104 LYS A N 1
ATOM 737 C CA . LYS A 1 104 ? -7.887 -8.886 26.596 1.00 48.12 104 LYS A CA 1
ATOM 738 C C . LYS A 1 104 ? -7.409 -9.252 25.191 1.00 48.12 104 LYS A C 1
ATOM 740 O O . LYS A 1 104 ? -6.975 -10.388 25.022 1.00 48.12 104 LYS A O 1
ATOM 745 N N . VAL A 1 105 ? -7.458 -8.360 24.205 1.00 51.56 105 VAL A N 1
ATOM 746 C CA . VAL A 1 105 ? -6.921 -8.659 22.867 1.00 51.56 105 VAL A CA 1
ATOM 747 C C . VAL A 1 105 ? -6.182 -7.430 22.355 1.00 51.56 105 VAL A C 1
ATOM 749 O O . VAL A 1 105 ? -6.800 -6.391 22.140 1.00 51.56 105 VAL A O 1
ATOM 752 N N . GLU A 1 106 ? -4.870 -7.556 22.163 1.00 58.47 106 GLU A N 1
ATOM 753 C CA . GLU A 1 106 ? -4.084 -6.607 21.373 1.00 58.47 106 GLU A CA 1
ATOM 754 C C . GLU A 1 106 ? -4.619 -6.656 19.936 1.00 58.47 106 GLU A C 1
ATOM 756 O O . GLU A 1 106 ? -4.350 -7.582 19.168 1.00 58.47 106 GLU A O 1
ATOM 761 N N . TYR A 1 107 ? -5.481 -5.704 19.585 1.00 69.00 107 TYR A N 1
ATOM 762 C CA . TYR A 1 107 ? -5.982 -5.578 18.225 1.00 69.00 107 TYR A CA 1
ATOM 763 C C . TYR A 1 107 ? -4.938 -4.839 17.394 1.00 69.00 107 TYR A C 1
ATOM 765 O O . TYR A 1 107 ? -4.918 -3.616 17.361 1.00 69.00 107 TYR A O 1
ATOM 773 N N . LEU A 1 108 ? -4.062 -5.599 16.739 1.00 84.81 108 LEU A N 1
ATOM 774 C CA . LEU A 1 108 ? -3.076 -5.049 15.813 1.00 84.81 108 LEU A CA 1
ATOM 775 C C . LEU A 1 108 ? -3.764 -4.523 14.546 1.00 84.81 108 LEU A C 1
ATOM 777 O O . LEU A 1 108 ? -4.682 -5.161 14.006 1.00 84.81 108 LEU A O 1
ATOM 781 N N . ALA A 1 109 ? -3.285 -3.384 14.045 1.00 89.81 109 ALA A N 1
ATOM 782 C CA . ALA A 1 109 ? -3.590 -2.938 12.695 1.00 89.81 109 ALA A CA 1
ATOM 783 C C . ALA A 1 109 ? -3.062 -3.957 11.689 1.00 89.81 109 ALA A C 1
ATOM 785 O O . ALA A 1 109 ? -2.100 -4.676 11.956 1.00 89.81 109 ALA A O 1
ATOM 786 N N . LYS A 1 110 ? -3.692 -4.018 10.519 1.00 92.88 110 LYS A N 1
ATOM 787 C CA . LYS A 1 110 ? -3.237 -4.844 9.404 1.00 92.88 110 LYS A CA 1
ATOM 788 C C . LYS A 1 110 ? -3.052 -3.984 8.173 1.00 92.88 110 LYS A C 1
ATOM 790 O O . LYS A 1 110 ? -4.002 -3.325 7.752 1.00 92.88 110 LYS A O 1
ATOM 795 N N . LEU A 1 111 ? -1.869 -4.067 7.578 1.00 94.12 111 LEU A N 1
ATOM 796 C CA . LEU A 1 111 ? -1.575 -3.519 6.261 1.00 94.12 111 LEU A CA 1
ATOM 797 C C . LEU A 1 111 ? -1.312 -4.673 5.295 1.00 94.12 111 LEU A C 1
ATOM 799 O O . LEU A 1 111 ? -0.328 -5.399 5.425 1.00 94.12 111 LEU A O 1
ATOM 803 N N . GLU A 1 112 ? -2.205 -4.861 4.336 1.00 93.81 112 GLU A N 1
ATOM 804 C CA . GLU A 1 112 ? -2.009 -5.778 3.217 1.00 93.81 112 GLU A CA 1
ATOM 805 C C . GLU A 1 112 ? -1.392 -5.006 2.051 1.00 93.81 112 GLU A C 1
ATOM 807 O O . GLU A 1 112 ? -1.889 -3.943 1.693 1.00 93.81 112 GLU A O 1
ATOM 812 N N . VAL A 1 113 ? -0.332 -5.548 1.455 1.00 93.69 113 VAL A N 1
ATOM 813 C CA . VAL A 1 113 ? 0.364 -4.995 0.289 1.00 93.69 113 VAL A CA 1
ATOM 814 C C . VAL A 1 113 ? 0.476 -6.085 -0.774 1.00 93.69 113 VAL A C 1
ATOM 816 O O . VAL A 1 113 ? 0.859 -7.222 -0.485 1.00 93.69 113 VAL A O 1
ATOM 819 N N . SER A 1 114 ? 0.128 -5.752 -2.014 1.00 92.56 114 SER A N 1
ATOM 820 C CA . SER A 1 114 ? 0.158 -6.661 -3.158 1.00 92.56 114 SER A CA 1
ATOM 821 C C . SER A 1 114 ? 0.610 -5.936 -4.421 1.00 92.56 114 SER A C 1
ATOM 823 O O . SER A 1 114 ? -0.045 -4.990 -4.861 1.00 92.56 114 SER A O 1
ATOM 825 N N . PHE A 1 115 ? 1.647 -6.461 -5.075 1.00 91.94 115 PHE A N 1
ATOM 826 C CA . PHE A 1 115 ? 2.057 -6.019 -6.415 1.00 91.94 115 PHE A CA 1
ATOM 827 C C . PHE A 1 115 ? 1.391 -6.814 -7.542 1.00 91.94 115 PHE A C 1
ATOM 829 O O . PHE A 1 115 ? 1.672 -6.592 -8.714 1.00 91.94 115 PHE A O 1
ATOM 836 N N . ALA A 1 116 ? 0.505 -7.763 -7.223 1.00 88.12 116 ALA A N 1
ATOM 837 C CA . ALA A 1 116 ? -0.215 -8.518 -8.245 1.00 88.12 116 ALA A CA 1
ATOM 838 C C . ALA A 1 116 ? -0.993 -7.570 -9.180 1.00 88.12 116 ALA A C 1
ATOM 840 O O . ALA A 1 116 ? -1.888 -6.860 -8.725 1.00 88.12 116 ALA A O 1
ATOM 841 N N . GLY A 1 117 ? -0.650 -7.582 -10.473 1.00 86.94 117 GLY A N 1
ATOM 842 C CA . GLY A 1 117 ? -1.231 -6.693 -11.486 1.00 86.94 117 GLY A CA 1
ATOM 843 C C . GLY A 1 117 ? -0.668 -5.267 -11.495 1.00 86.94 117 GLY A C 1
ATOM 844 O O . GLY A 1 117 ? -1.186 -4.440 -12.238 1.00 86.94 117 GLY A O 1
ATOM 845 N N . ARG A 1 118 ? 0.366 -4.988 -10.690 1.00 90.94 118 ARG A N 1
ATOM 846 C CA . ARG A 1 118 ? 1.075 -3.702 -10.579 1.00 90.94 118 ARG A CA 1
ATOM 847 C C . ARG A 1 118 ? 2.519 -3.860 -11.041 1.00 90.94 118 ARG A C 1
ATOM 849 O O . ARG A 1 118 ? 3.471 -3.720 -10.276 1.00 90.94 118 ARG A O 1
ATOM 856 N N . ASP A 1 119 ? 2.669 -4.263 -12.297 1.00 92.12 119 ASP A N 1
ATOM 857 C CA . ASP A 1 119 ? 3.953 -4.697 -12.853 1.00 92.12 119 ASP A CA 1
ATOM 858 C C . ASP A 1 119 ? 4.971 -3.551 -12.985 1.00 92.12 119 ASP A C 1
ATOM 860 O O . ASP A 1 119 ? 6.171 -3.812 -13.026 1.00 92.12 119 ASP A O 1
ATOM 864 N N . ALA A 1 120 ? 4.494 -2.300 -13.018 1.00 92.50 120 ALA A N 1
ATOM 865 C CA . ALA A 1 120 ? 5.316 -1.097 -13.130 1.00 92.50 120 ALA A CA 1
ATOM 866 C C . ALA A 1 120 ? 5.731 -0.509 -11.767 1.00 92.50 120 ALA A C 1
ATOM 868 O O . ALA A 1 120 ? 6.377 0.533 -11.716 1.00 92.50 120 ALA A O 1
ATOM 869 N N . TYR A 1 121 ? 5.399 -1.150 -10.640 1.00 92.56 121 TYR A N 1
ATOM 870 C CA . TYR A 1 121 ? 5.930 -0.740 -9.337 1.00 92.56 121 TYR A CA 1
ATOM 871 C C . TYR A 1 121 ? 7.477 -0.720 -9.364 1.00 92.56 121 TYR A C 1
ATOM 873 O O . TYR A 1 121 ? 8.059 -1.720 -9.803 1.00 92.56 121 TYR A O 1
ATOM 881 N N . PRO A 1 122 ? 8.162 0.344 -8.882 1.00 93.31 122 PRO A N 1
ATOM 882 C CA . PRO A 1 122 ? 7.686 1.403 -7.973 1.00 93.31 122 PRO A CA 1
ATOM 883 C C . PRO A 1 122 ? 7.120 2.679 -8.625 1.00 93.31 122 PRO A C 1
ATOM 885 O O . PRO A 1 122 ? 6.874 3.663 -7.927 1.00 93.31 122 PRO A O 1
ATOM 888 N N . PHE A 1 123 ? 6.925 2.698 -9.941 1.00 92.75 123 PHE A N 1
ATOM 889 C CA . PHE A 1 123 ? 6.334 3.830 -10.672 1.00 92.75 123 PHE A CA 1
ATOM 890 C C . PHE A 1 123 ? 4.799 3.824 -10.618 1.00 92.75 123 PHE A C 1
ATOM 892 O O . PHE A 1 123 ? 4.151 4.830 -10.875 1.00 92.75 123 PHE A O 1
ATOM 899 N N . GLU A 1 124 ? 4.215 2.695 -10.225 1.00 92.38 124 GLU A N 1
ATOM 900 C CA . GLU A 1 124 ? 2.790 2.527 -9.957 1.00 92.38 124 GLU A CA 1
ATOM 901 C C . GLU A 1 124 ? 2.554 2.273 -8.461 1.00 92.38 124 GLU A C 1
ATOM 903 O O . GLU A 1 124 ? 3.379 1.644 -7.793 1.00 92.38 124 GLU A O 1
ATOM 908 N N . ILE A 1 125 ? 1.405 2.704 -7.931 1.00 91.88 125 ILE A N 1
ATOM 909 C CA . ILE A 1 125 ? 1.035 2.434 -6.536 1.00 91.88 125 ILE A CA 1
ATOM 910 C C . ILE A 1 125 ? 0.676 0.946 -6.367 1.00 91.88 125 ILE A C 1
ATOM 912 O O . ILE A 1 125 ? -0.135 0.408 -7.132 1.00 91.88 125 ILE A O 1
ATOM 916 N N . PRO A 1 126 ? 1.215 0.259 -5.343 1.00 92.81 126 PRO A N 1
ATOM 917 C CA . PRO A 1 126 ? 0.815 -1.106 -5.042 1.00 92.81 126 PRO A CA 1
ATOM 918 C C . PRO A 1 126 ? -0.640 -1.177 -4.584 1.00 92.81 126 PRO A C 1
ATOM 920 O O . PRO A 1 126 ? -1.207 -0.227 -4.051 1.00 92.81 126 PRO A O 1
ATOM 923 N N . THR A 1 127 ? -1.255 -2.350 -4.707 1.00 92.06 127 THR A N 1
ATOM 924 C CA . THR A 1 127 ? -2.555 -2.551 -4.061 1.00 92.06 127 THR A CA 1
ATOM 925 C C . THR A 1 127 ? -2.325 -2.626 -2.560 1.00 92.06 127 THR A C 1
ATOM 927 O O . THR A 1 127 ? -1.634 -3.538 -2.099 1.00 92.06 127 THR A O 1
ATOM 930 N N . MET A 1 128 ? -2.898 -1.688 -1.809 1.00 93.75 128 MET A N 1
ATOM 931 C CA . MET A 1 128 ? -2.765 -1.639 -0.357 1.00 93.75 128 MET A CA 1
ATOM 932 C C . MET A 1 128 ? -4.126 -1.679 0.321 1.00 93.75 128 MET A C 1
ATOM 934 O O . MET A 1 128 ? -5.122 -1.183 -0.206 1.00 93.75 128 MET A O 1
ATOM 938 N N . ARG A 1 129 ? -4.171 -2.258 1.517 1.00 94.19 129 ARG A N 1
ATOM 939 C CA . ARG A 1 129 ? -5.363 -2.234 2.357 1.00 94.19 129 ARG A CA 1
ATOM 940 C C . ARG A 1 129 ? -4.990 -2.155 3.825 1.00 94.19 129 ARG A C 1
ATOM 942 O O . ARG A 1 129 ? -4.462 -3.108 4.392 1.00 94.19 129 ARG A O 1
ATOM 949 N N . PHE A 1 130 ? -5.340 -1.038 4.443 1.00 93.62 130 PHE A N 1
ATOM 950 C CA . PHE A 1 130 ? -5.270 -0.848 5.882 1.00 93.62 130 PHE A CA 1
ATOM 951 C C . PHE A 1 130 ? -6.594 -1.250 6.542 1.00 93.62 130 PHE A C 1
ATOM 953 O O . PHE A 1 130 ? -7.673 -0.843 6.101 1.00 93.62 130 PHE A O 1
ATOM 960 N N . THR A 1 131 ? -6.528 -2.029 7.619 1.00 91.25 131 THR A N 1
ATOM 961 C CA . THR A 1 131 ? -7.687 -2.355 8.459 1.00 91.25 131 THR A CA 1
ATOM 962 C C . THR A 1 131 ? -7.303 -2.335 9.931 1.00 91.25 131 THR A C 1
ATOM 964 O O . THR A 1 131 ? -6.203 -2.736 10.303 1.00 91.25 131 THR A O 1
ATOM 967 N N . HIS A 1 132 ? -8.231 -1.903 10.782 1.00 89.44 132 HIS A N 1
ATOM 968 C CA . HIS A 1 132 ? -8.058 -1.936 12.227 1.00 89.44 132 HIS A CA 1
ATOM 969 C C . HIS A 1 132 ? -9.397 -2.285 12.900 1.00 89.44 132 HIS A C 1
ATOM 971 O O . HIS A 1 132 ? -10.405 -1.664 12.560 1.00 89.44 132 HIS A O 1
ATOM 977 N N . PRO A 1 133 ? -9.450 -3.242 13.848 1.00 85.31 133 PRO A N 1
ATOM 978 C CA . PRO A 1 133 ? -10.708 -3.714 14.445 1.00 85.31 133 PRO A CA 1
ATOM 979 C C . PRO A 1 133 ? -11.536 -2.645 15.167 1.00 85.31 133 PRO A C 1
ATOM 981 O O . PRO A 1 133 ? -12.750 -2.778 15.262 1.00 85.31 133 PRO A O 1
ATOM 984 N N . ALA A 1 134 ? -10.890 -1.593 15.677 1.00 84.19 134 ALA A N 1
ATOM 985 C CA . ALA A 1 134 ? -11.569 -0.493 16.365 1.00 84.19 134 ALA A CA 1
ATOM 986 C C . ALA A 1 134 ? -12.095 0.615 15.431 1.00 84.19 134 ALA A C 1
ATOM 988 O O . ALA A 1 134 ? -12.743 1.540 15.914 1.00 84.19 134 ALA A O 1
ATOM 989 N N . LEU A 1 135 ? -11.794 0.563 14.127 1.00 84.75 135 LEU A N 1
ATOM 990 C CA . LEU A 1 135 ? -12.226 1.588 13.176 1.00 84.75 135 LEU A CA 1
ATOM 991 C C . LEU A 1 135 ? -13.506 1.169 12.459 1.00 84.75 135 LEU A C 1
ATOM 993 O O . LEU A 1 135 ? -13.656 0.021 12.032 1.00 84.75 135 LEU A O 1
ATOM 997 N N . ARG A 1 136 ? -14.406 2.133 12.272 1.00 86.56 136 ARG A N 1
ATOM 998 C CA . ARG A 1 136 ? -15.552 1.982 11.369 1.00 86.56 136 ARG A CA 1
ATOM 999 C C . ARG A 1 136 ? -15.090 2.034 9.913 1.00 86.56 136 ARG A C 1
ATOM 1001 O O . ARG A 1 136 ? -13.964 2.442 9.618 1.00 86.56 136 ARG A O 1
ATOM 1008 N N . PHE A 1 137 ? -15.963 1.629 8.991 1.00 85.56 137 PHE A N 1
ATOM 1009 C CA . PHE A 1 137 ? -15.625 1.601 7.568 1.00 85.56 137 PHE A CA 1
ATOM 1010 C C . PHE A 1 137 ? -15.214 2.984 7.049 1.00 85.56 137 PHE A C 1
ATOM 1012 O O . PHE A 1 137 ? -14.234 3.084 6.322 1.00 85.56 137 PHE A O 1
ATOM 1019 N N . GLU A 1 138 ? -15.901 4.051 7.453 1.00 84.44 138 GLU A N 1
ATOM 1020 C CA . GLU A 1 138 ? -15.633 5.419 6.999 1.00 84.44 138 GLU A CA 1
ATOM 1021 C C . GLU A 1 138 ? -14.256 5.911 7.462 1.00 84.44 138 GLU A C 1
ATOM 1023 O O . GLU A 1 138 ? -13.512 6.522 6.695 1.00 84.44 138 GLU A O 1
ATOM 1028 N N . GLU A 1 139 ? -13.896 5.594 8.707 1.00 87.00 139 GLU A N 1
ATOM 1029 C CA . GLU A 1 139 ? -12.594 5.924 9.291 1.00 87.00 139 GLU A CA 1
ATOM 1030 C C . GLU A 1 139 ? -11.487 5.138 8.582 1.00 87.00 139 GLU A C 1
ATOM 1032 O O . GLU A 1 139 ? -10.488 5.712 8.153 1.00 87.00 139 GLU A O 1
ATOM 1037 N N . ALA A 1 140 ? -11.691 3.836 8.367 1.00 88.50 140 ALA A N 1
ATOM 1038 C CA . ALA A 1 140 ? -10.744 3.016 7.623 1.00 88.50 140 ALA A CA 1
ATOM 1039 C C . ALA A 1 140 ? -10.623 3.460 6.154 1.00 88.50 140 ALA A C 1
ATOM 1041 O O . ALA A 1 140 ? -9.524 3.453 5.603 1.00 88.50 140 ALA A O 1
ATOM 1042 N N . ALA A 1 141 ? -11.715 3.880 5.513 1.00 87.56 141 ALA A N 1
ATOM 1043 C CA . ALA A 1 141 ? -11.712 4.394 4.147 1.00 87.56 141 ALA A CA 1
ATOM 1044 C C . ALA A 1 141 ? -10.924 5.705 4.035 1.00 87.56 141 ALA A C 1
ATOM 1046 O O . ALA A 1 141 ? -10.138 5.867 3.101 1.00 87.56 141 ALA A O 1
ATOM 1047 N N . ALA A 1 142 ? -11.074 6.609 5.006 1.00 87.25 142 ALA A N 1
ATOM 1048 C CA . ALA A 1 142 ? -10.290 7.837 5.074 1.00 87.25 142 ALA A CA 1
ATOM 1049 C C . ALA A 1 142 ? -8.791 7.553 5.241 1.00 87.25 142 ALA A C 1
ATOM 1051 O O . ALA A 1 142 ? -7.984 8.129 4.510 1.00 87.25 142 ALA A O 1
ATOM 1052 N N . VAL A 1 143 ? -8.427 6.614 6.124 1.00 91.75 143 VAL A N 1
ATOM 1053 C CA . VAL A 1 143 ? -7.033 6.174 6.293 1.00 91.75 143 VAL A CA 1
ATOM 1054 C C . VAL A 1 143 ? -6.493 5.571 4.998 1.00 91.75 143 VAL A C 1
ATOM 1056 O O . VAL A 1 143 ? -5.434 5.978 4.542 1.00 91.75 143 VAL A O 1
ATOM 1059 N N . ASN A 1 144 ? -7.225 4.658 4.349 1.00 92.31 144 ASN A N 1
ATOM 1060 C CA . ASN A 1 144 ? -6.787 4.058 3.083 1.00 92.31 144 ASN A CA 1
ATOM 1061 C C . ASN A 1 144 ? -6.620 5.106 1.977 1.00 92.31 144 ASN A C 1
ATOM 1063 O O . ASN A 1 144 ? -5.663 5.034 1.211 1.00 92.31 144 ASN A O 1
ATOM 1067 N N . ARG A 1 145 ? -7.509 6.098 1.894 1.00 89.31 145 ARG A N 1
ATOM 1068 C CA . ARG A 1 145 ? -7.369 7.202 0.939 1.00 89.31 145 ARG A CA 1
ATOM 1069 C C . ARG A 1 145 ? -6.110 8.026 1.214 1.00 89.31 145 ARG A C 1
ATOM 1071 O O . ARG A 1 145 ? -5.367 8.301 0.277 1.00 89.31 145 ARG A O 1
ATOM 1078 N N . ALA A 1 146 ? -5.876 8.408 2.470 1.00 90.31 146 ALA A N 1
ATOM 1079 C CA . ALA A 1 146 ? -4.694 9.169 2.870 1.00 90.31 146 ALA A CA 1
ATOM 1080 C C . ALA A 1 146 ? -3.400 8.380 2.615 1.00 90.31 146 ALA A C 1
ATOM 1082 O O . ALA A 1 146 ? -2.467 8.914 2.025 1.00 90.31 146 ALA A O 1
ATOM 1083 N N . LEU A 1 147 ? -3.398 7.088 2.948 1.00 93.69 147 LEU A N 1
ATOM 1084 C CA . LEU A 1 147 ? -2.297 6.161 2.702 1.00 93.69 147 LEU A CA 1
ATOM 1085 C C . LEU A 1 147 ? -1.923 6.083 1.216 1.00 93.69 147 LEU A C 1
ATOM 1087 O O . LEU A 1 147 ? -0.754 6.189 0.860 1.00 93.69 147 LEU A O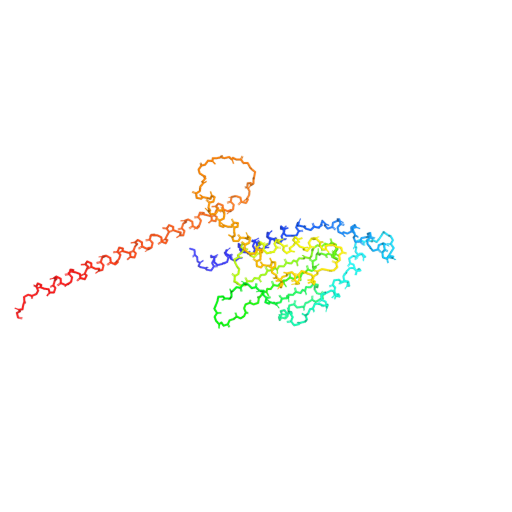 1
ATOM 1091 N N . HIS A 1 148 ? -2.913 5.912 0.334 1.00 92.31 148 HIS A N 1
ATOM 1092 C CA . HIS A 1 148 ? -2.659 5.847 -1.108 1.00 92.31 148 HIS A CA 1
ATOM 1093 C C . HIS A 1 148 ? -2.231 7.203 -1.671 1.00 92.31 148 HIS A C 1
ATOM 1095 O O . HIS A 1 148 ? -1.362 7.244 -2.534 1.00 92.31 148 HIS A O 1
ATOM 1101 N N . ALA A 1 149 ? -2.776 8.312 -1.163 1.00 89.06 149 ALA A N 1
ATOM 1102 C CA . ALA A 1 149 ? -2.304 9.644 -1.531 1.00 89.06 149 ALA A CA 1
ATOM 1103 C C . ALA A 1 149 ? -0.839 9.856 -1.115 1.00 89.06 149 ALA A C 1
ATOM 1105 O O . ALA A 1 149 ? -0.055 10.374 -1.903 1.00 89.06 149 ALA A O 1
ATOM 1106 N N . PHE A 1 150 ? -0.446 9.403 0.079 1.00 93.06 150 PHE A N 1
ATOM 1107 C CA . PHE A 1 150 ? 0.944 9.429 0.526 1.00 93.06 150 PHE A CA 1
ATOM 1108 C C . PHE A 1 150 ? 1.844 8.577 -0.381 1.00 93.06 150 PHE A C 1
ATOM 1110 O O . PHE A 1 150 ? 2.845 9.083 -0.883 1.00 93.06 150 PHE A O 1
ATOM 1117 N N . ALA A 1 151 ? 1.460 7.333 -0.683 1.00 93.38 151 ALA A N 1
ATOM 1118 C CA . ALA A 1 151 ? 2.216 6.469 -1.593 1.00 93.38 151 ALA A CA 1
ATOM 1119 C C . ALA A 1 151 ? 2.345 7.056 -3.011 1.00 93.38 151 ALA A C 1
ATOM 1121 O O . ALA A 1 151 ? 3.403 6.945 -3.628 1.00 93.38 151 ALA A O 1
ATOM 1122 N N . ALA A 1 152 ? 1.316 7.755 -3.505 1.00 91.50 152 ALA A N 1
ATOM 1123 C CA . ALA A 1 152 ? 1.371 8.462 -4.784 1.00 91.50 152 ALA A CA 1
ATOM 1124 C C . ALA A 1 152 ? 2.533 9.467 -4.835 1.00 91.50 152 ALA A C 1
ATOM 1126 O O . ALA A 1 152 ? 3.226 9.561 -5.843 1.00 91.50 152 ALA A O 1
ATOM 1127 N N . THR A 1 153 ? 2.804 10.170 -3.726 1.00 93.75 153 THR A N 1
ATOM 1128 C CA . THR A 1 153 ? 3.922 11.132 -3.641 1.00 93.75 153 THR A CA 1
ATOM 1129 C C . THR A 1 153 ? 5.308 10.484 -3.662 1.00 93.75 153 THR A C 1
ATOM 1131 O O . THR A 1 153 ? 6.306 11.186 -3.809 1.00 93.75 153 THR A O 1
ATOM 1134 N N . LYS A 1 154 ? 5.377 9.160 -3.499 1.00 93.12 154 LYS A N 1
ATOM 1135 C CA . LYS A 1 154 ? 6.613 8.373 -3.407 1.00 93.12 154 LYS A CA 1
ATOM 1136 C C . LYS A 1 154 ? 6.881 7.515 -4.646 1.00 93.12 154 LYS A C 1
ATOM 1138 O O . LYS A 1 154 ? 7.888 6.803 -4.687 1.00 93.12 154 LYS A O 1
ATOM 1143 N N . CYS A 1 155 ? 5.996 7.576 -5.644 1.00 91.75 155 CYS A N 1
ATOM 1144 C CA . CYS A 1 155 ? 6.170 6.863 -6.906 1.00 91.75 155 CYS A CA 1
ATOM 1145 C C . CYS A 1 155 ? 7.498 7.252 -7.574 1.00 91.75 155 CYS A C 1
ATOM 1147 O O . CYS A 1 155 ? 7.938 8.399 -7.504 1.00 91.75 155 CYS A O 1
ATOM 1149 N N . GLY A 1 156 ? 8.151 6.263 -8.183 1.00 87.94 156 GLY A N 1
ATOM 1150 C CA . GLY A 1 156 ? 9.494 6.383 -8.760 1.00 87.94 156 GLY A CA 1
ATOM 1151 C C . GLY A 1 156 ? 10.615 5.837 -7.870 1.00 87.94 156 GLY A C 1
ATOM 1152 O O . GLY A 1 156 ? 11.741 5.670 -8.332 1.00 87.94 156 GLY A O 1
ATOM 1153 N N . SER A 1 157 ? 10.321 5.490 -6.614 1.00 89.38 157 SER A N 1
ATOM 1154 C CA . SER A 1 157 ? 11.263 4.810 -5.717 1.00 89.38 157 SER A CA 1
ATOM 1155 C C . SER A 1 157 ? 10.564 3.751 -4.858 1.00 89.38 157 SER A C 1
ATOM 1157 O O . SER A 1 157 ? 9.380 3.921 -4.567 1.00 89.38 157 SER A O 1
ATOM 1159 N N . PRO A 1 158 ? 11.250 2.660 -4.458 1.00 91.56 158 PRO A N 1
ATOM 1160 C CA . PRO A 1 158 ? 10.731 1.696 -3.482 1.00 91.56 158 PRO A CA 1
ATOM 1161 C C . PRO A 1 158 ? 10.219 2.401 -2.214 1.00 91.56 158 PRO A C 1
ATOM 1163 O O . PRO A 1 158 ? 10.981 3.126 -1.577 1.00 91.56 158 PRO A O 1
ATOM 1166 N N . HIS A 1 159 ? 8.940 2.228 -1.866 1.00 93.81 159 HIS A N 1
ATOM 1167 C CA . HIS A 1 159 ? 8.260 3.033 -0.844 1.00 93.81 159 HIS A CA 1
ATOM 1168 C C . HIS A 1 159 ? 7.353 2.259 0.128 1.00 93.81 159 HIS A C 1
ATOM 1170 O O . HIS A 1 159 ? 6.709 2.876 0.976 1.00 93.81 159 HIS A O 1
ATOM 1176 N N . VAL A 1 160 ? 7.296 0.925 0.093 1.00 92.50 160 VAL A N 1
ATOM 1177 C CA . VAL A 1 160 ? 6.497 0.128 1.049 1.00 92.50 160 VAL A CA 1
ATOM 1178 C C . VAL A 1 160 ? 6.974 0.339 2.486 1.00 92.50 160 VAL A C 1
ATOM 1180 O O . VAL A 1 160 ? 6.165 0.344 3.414 1.00 92.50 160 VAL A O 1
ATOM 1183 N N . ARG A 1 161 ? 8.279 0.553 2.684 1.00 92.38 161 ARG A N 1
ATOM 1184 C CA . ARG A 1 161 ? 8.826 0.894 4.001 1.00 92.38 161 ARG A CA 1
ATOM 1185 C C . ARG A 1 161 ? 8.334 2.257 4.490 1.00 92.38 161 ARG A C 1
ATOM 1187 O O . ARG A 1 161 ? 7.868 2.336 5.619 1.00 92.38 161 ARG A O 1
ATOM 1194 N N . ASP A 1 162 ? 8.387 3.285 3.645 1.00 93.69 162 ASP A N 1
ATOM 1195 C CA . ASP A 1 162 ? 7.873 4.620 3.975 1.00 93.69 162 ASP A CA 1
ATOM 1196 C C . ASP A 1 162 ? 6.378 4.559 4.324 1.00 93.69 162 ASP A C 1
ATOM 1198 O O . ASP A 1 162 ? 5.928 5.181 5.280 1.00 93.69 162 ASP A O 1
ATOM 1202 N N . VAL A 1 163 ? 5.601 3.777 3.567 1.00 94.12 163 VAL A N 1
ATOM 1203 C CA . VAL A 1 163 ? 4.168 3.539 3.809 1.00 94.12 163 VAL A CA 1
ATOM 1204 C C . VAL A 1 163 ? 3.932 2.861 5.163 1.00 94.12 163 VAL A C 1
ATOM 1206 O O . VAL A 1 163 ? 2.979 3.203 5.864 1.00 94.12 163 VAL A O 1
ATOM 1209 N N . LEU A 1 164 ? 4.779 1.902 5.543 1.00 92.56 164 LEU A N 1
ATOM 1210 C CA . LEU A 1 164 ? 4.715 1.264 6.857 1.00 92.56 164 LEU A CA 1
ATOM 1211 C C . LEU A 1 164 ? 5.052 2.253 7.980 1.00 92.56 164 LEU A C 1
ATOM 1213 O O . LEU A 1 164 ? 4.315 2.313 8.958 1.00 92.56 164 LEU A O 1
ATOM 1217 N N . GLU A 1 165 ? 6.118 3.040 7.827 1.00 92.81 165 GLU A N 1
ATOM 1218 C CA . GLU A 1 165 ? 6.510 4.068 8.801 1.00 92.81 165 GLU A CA 1
ATOM 1219 C C . GLU A 1 165 ? 5.400 5.124 8.967 1.00 92.81 165 GLU A C 1
ATOM 1221 O O . GLU A 1 165 ? 5.065 5.485 10.092 1.00 92.81 165 GLU A O 1
ATOM 1226 N N . TRP A 1 166 ? 4.744 5.528 7.873 1.00 94.19 166 TRP A N 1
ATOM 1227 C CA . TRP A 1 166 ? 3.562 6.398 7.900 1.00 94.19 166 TRP A CA 1
ATOM 1228 C C . TRP A 1 166 ? 2.397 5.781 8.688 1.00 94.19 166 TRP A C 1
ATOM 1230 O O . TRP A 1 166 ? 1.732 6.463 9.463 1.00 94.19 166 TRP A O 1
ATOM 1240 N N . CYS A 1 167 ? 2.153 4.474 8.535 1.00 91.50 167 CYS A N 1
ATOM 1241 C CA . CYS A 1 167 ? 1.089 3.796 9.277 1.00 91.50 167 CYS A CA 1
ATOM 1242 C C . CYS A 1 167 ? 1.357 3.704 10.788 1.00 91.50 167 CYS A C 1
ATOM 1244 O O . CYS A 1 167 ? 0.410 3.621 11.569 1.00 91.50 167 CYS A O 1
ATOM 1246 N N . GLU A 1 168 ? 2.626 3.650 11.183 1.00 88.31 168 GLU A N 1
ATOM 1247 C CA . GLU A 1 168 ? 3.065 3.537 12.579 1.00 88.31 168 GLU A CA 1
ATOM 1248 C C . GLU A 1 168 ? 3.242 4.897 13.263 1.00 88.31 168 GLU A C 1
ATOM 1250 O O . GLU A 1 168 ? 3.338 4.958 14.489 1.00 88.31 168 GLU A O 1
ATOM 1255 N N . GLY A 1 169 ? 3.294 5.973 12.478 1.00 87.31 169 GLY A N 1
ATOM 1256 C CA . GLY A 1 169 ? 3.371 7.343 12.960 1.00 87.31 169 GLY A CA 1
ATOM 1257 C C . GLY A 1 169 ? 2.027 7.914 13.421 1.00 87.31 169 GLY A C 1
ATOM 1258 O O . GLY A 1 169 ? 1.035 7.210 13.629 1.00 87.31 169 GLY A O 1
ATOM 1259 N N . ASP A 1 170 ? 2.001 9.238 13.558 1.00 85.25 170 ASP A N 1
ATOM 1260 C CA . ASP A 1 170 ? 0.830 9.992 14.019 1.00 85.25 170 ASP A CA 1
ATOM 1261 C C . ASP A 1 170 ? -0.180 10.295 12.892 1.00 85.25 170 ASP A C 1
ATOM 1263 O O . ASP A 1 170 ? -1.286 10.783 13.147 1.00 85.25 170 ASP A O 1
ATOM 1267 N N . ASP A 1 171 ? 0.154 9.959 11.644 1.00 90.12 171 ASP A N 1
ATOM 1268 C CA . ASP A 1 171 ? -0.668 10.264 10.476 1.00 90.12 171 ASP A CA 1
ATOM 1269 C C . ASP A 1 171 ? -1.978 9.462 10.421 1.00 90.12 171 ASP A C 1
ATOM 1271 O O . ASP A 1 171 ? -3.014 9.973 9.981 1.00 90.12 171 ASP A O 1
ATOM 1275 N N . VAL A 1 172 ? -1.969 8.202 10.874 1.00 85.94 172 VAL A N 1
ATOM 1276 C CA . VAL A 1 172 ? -3.185 7.374 10.916 1.00 85.94 172 VAL A CA 1
ATOM 1277 C C . VAL A 1 172 ? -4.204 7.959 11.904 1.00 85.94 172 VAL A C 1
ATOM 1279 O O . VAL A 1 172 ? -5.352 8.170 11.496 1.00 85.94 172 VAL A O 1
ATOM 1282 N N . PRO A 1 173 ? -3.839 8.277 13.162 1.00 85.75 173 PRO A N 1
ATOM 1283 C CA . PRO A 1 173 ? -4.708 9.024 14.070 1.00 85.75 173 PRO A CA 1
ATOM 1284 C C . PRO A 1 173 ? -5.213 10.345 13.491 1.00 85.75 173 PRO A C 1
ATOM 1286 O O . PRO A 1 173 ? -6.406 10.632 13.601 1.00 85.75 173 PRO A O 1
ATOM 1289 N N . GLU A 1 174 ? -4.352 11.126 12.832 1.00 87.25 174 GLU A N 1
ATOM 1290 C CA . GLU A 1 174 ? -4.754 12.394 12.213 1.00 87.25 174 GLU A CA 1
ATOM 1291 C C . GLU A 1 174 ? -5.808 12.180 11.114 1.00 87.25 174 GLU A C 1
ATOM 1293 O O . GLU A 1 174 ? -6.816 12.890 11.052 1.00 87.25 174 GLU A O 1
ATOM 1298 N N . ALA A 1 175 ? -5.622 11.169 10.260 1.00 86.00 175 ALA A N 1
ATOM 1299 C CA . ALA A 1 175 ? -6.586 10.812 9.225 1.00 86.00 175 ALA A CA 1
ATOM 1300 C C . ALA A 1 175 ? -7.930 10.352 9.819 1.00 86.00 175 ALA A C 1
ATOM 1302 O O . ALA A 1 175 ? -8.989 10.704 9.289 1.00 86.00 175 ALA A O 1
ATOM 1303 N N . VAL A 1 176 ? -7.900 9.610 10.931 1.00 85.69 176 VAL A N 1
ATOM 1304 C CA . VAL A 1 176 ? -9.103 9.180 11.661 1.00 85.69 176 VAL A CA 1
ATOM 1305 C C . VAL A 1 176 ? -9.835 10.375 12.273 1.00 85.69 176 VAL A C 1
ATOM 1307 O O . VAL A 1 176 ? -11.049 10.492 12.099 1.00 85.69 176 VAL A O 1
ATOM 1310 N N . GLU A 1 177 ? -9.135 11.285 12.950 1.00 86.75 177 GLU A N 1
ATOM 1311 C CA . GLU A 1 177 ? -9.760 12.476 13.538 1.00 86.75 177 GLU A CA 1
ATOM 1312 C C . GLU A 1 177 ? -10.335 13.398 12.462 1.00 86.75 177 GLU A C 1
ATOM 1314 O O . GLU A 1 177 ? -11.492 13.803 12.565 1.00 86.75 177 GLU A O 1
ATOM 1319 N N . ARG A 1 178 ? -9.617 13.616 11.354 1.00 82.81 178 ARG A N 1
ATOM 1320 C CA . ARG A 1 178 ? -10.139 14.368 10.202 1.00 82.81 178 ARG A CA 1
ATOM 1321 C C . ARG A 1 178 ? -11.420 13.736 9.641 1.00 82.81 178 ARG A C 1
ATOM 1323 O O . ARG A 1 178 ? -12.354 14.451 9.274 1.00 82.81 178 ARG A O 1
ATOM 1330 N N . ALA A 1 179 ? -11.504 12.405 9.593 1.00 81.19 179 ALA A N 1
ATOM 1331 C CA . ALA A 1 179 ? -12.718 11.701 9.173 1.00 81.19 179 ALA A CA 1
ATOM 1332 C C . ALA A 1 179 ? -13.875 11.891 10.169 1.00 81.19 179 ALA A C 1
ATOM 1334 O O . ALA A 1 179 ? -15.020 12.106 9.765 1.00 81.19 179 ALA A O 1
ATOM 1335 N N . ARG A 1 180 ? -13.584 11.857 11.474 1.00 82.19 180 ARG A N 1
ATOM 1336 C CA . ARG A 1 180 ? -14.567 12.106 12.541 1.00 82.19 180 ARG A CA 1
ATOM 1337 C C . ARG A 1 180 ? -15.080 13.541 12.517 1.00 82.19 180 ARG A C 1
ATOM 1339 O O . ARG A 1 180 ? -16.281 13.752 12.675 1.00 82.19 180 ARG A O 1
ATOM 1346 N N . GLU A 1 181 ? -14.205 14.514 12.300 1.00 82.38 181 GLU A N 1
ATOM 1347 C CA . GLU A 1 181 ? -14.568 15.924 12.144 1.00 82.38 181 GLU A CA 1
ATOM 1348 C C . GLU A 1 181 ? -15.457 16.144 10.922 1.00 82.38 181 GLU A C 1
ATOM 1350 O O . GLU A 1 181 ? -16.496 16.794 11.040 1.00 82.38 181 GLU A O 1
ATOM 1355 N N . ALA A 1 182 ? -15.115 15.544 9.778 1.00 74.44 182 ALA A N 1
ATOM 1356 C CA . ALA A 1 182 ? -15.943 15.609 8.576 1.00 74.44 182 ALA A CA 1
ATOM 1357 C C . ALA A 1 182 ? -17.345 15.023 8.818 1.00 74.44 182 ALA A C 1
ATOM 1359 O O . ALA A 1 182 ? -18.343 15.648 8.460 1.00 74.44 182 ALA A O 1
ATOM 1360 N N . ALA A 1 183 ? -17.436 13.877 9.501 1.00 73.94 183 ALA A N 1
ATOM 1361 C CA . ALA A 1 183 ? -18.718 13.276 9.864 1.00 73.94 183 ALA A CA 1
ATOM 1362 C C . ALA A 1 183 ? -19.533 14.172 10.819 1.00 73.94 183 ALA A C 1
ATOM 1364 O O . ALA A 1 183 ? -20.737 14.345 10.633 1.00 73.94 183 ALA A O 1
ATOM 1365 N N . ARG A 1 184 ? -18.891 14.795 11.819 1.00 78.00 184 ARG A N 1
ATOM 1366 C CA . ARG A 1 184 ? -19.548 15.759 12.727 1.00 78.00 184 ARG A CA 1
ATOM 1367 C C . ARG A 1 184 ? -20.056 16.990 11.975 1.00 78.00 184 ARG A C 1
ATOM 1369 O O . ARG A 1 184 ? -21.175 17.434 12.226 1.00 78.00 184 ARG A O 1
ATOM 1376 N N . ALA A 1 185 ? -19.260 17.525 11.051 1.00 73.25 185 ALA A N 1
ATOM 1377 C CA . ALA A 1 185 ? -19.643 18.660 10.218 1.00 73.25 185 ALA A CA 1
ATOM 1378 C C . ALA A 1 185 ? -20.838 18.323 9.313 1.00 73.25 185 ALA A C 1
ATOM 1380 O O . ALA A 1 185 ? -21.731 19.150 9.144 1.00 73.25 185 ALA A O 1
ATOM 1381 N N . GLU A 1 186 ? -20.902 17.101 8.786 1.00 67.81 186 GLU A N 1
ATOM 1382 C CA . GLU A 1 186 ? -22.019 16.645 7.957 1.00 67.81 186 GLU A CA 1
ATOM 1383 C C . GLU A 1 186 ? -23.328 16.523 8.755 1.00 67.81 186 GLU A C 1
ATOM 1385 O O . GLU A 1 186 ? -24.389 16.925 8.275 1.00 67.81 186 GLU A O 1
ATOM 1390 N N . VAL A 1 187 ? -23.256 16.043 10.001 1.00 65.94 187 VAL A N 1
ATOM 1391 C CA . VAL A 1 187 ? -24.406 15.985 10.920 1.00 65.94 187 VAL A CA 1
ATOM 1392 C C . VAL A 1 187 ? -24.890 17.393 11.293 1.00 65.94 187 VAL A C 1
ATOM 1394 O O . VAL A 1 187 ? -26.092 17.662 11.270 1.00 65.94 187 VAL A O 1
ATOM 1397 N N . LEU A 1 188 ? -23.968 18.321 11.570 1.00 59.84 188 LEU A N 1
ATOM 1398 C CA . LEU A 1 188 ? -24.297 19.719 11.867 1.00 59.84 188 LEU A CA 1
ATOM 1399 C C . LEU A 1 188 ? -24.893 20.440 10.647 1.00 59.84 188 LEU A C 1
ATOM 1401 O O . LEU A 1 188 ? -25.890 21.149 10.786 1.00 59.84 188 LEU A O 1
ATOM 1405 N N . GLY A 1 189 ? -24.355 20.202 9.447 1.00 50.03 189 GLY A N 1
ATOM 1406 C CA . GLY A 1 189 ? -24.888 20.734 8.190 1.00 50.03 189 GLY A CA 1
ATOM 1407 C C . GLY A 1 189 ? -26.269 20.174 7.830 1.00 50.03 189 GLY A C 1
ATOM 1408 O O . GLY A 1 189 ? -27.113 20.904 7.316 1.00 50.03 189 GLY A O 1
ATOM 1409 N N . ALA A 1 190 ? -26.550 18.912 8.173 1.00 52.09 190 ALA A N 1
ATOM 1410 C CA . ALA A 1 190 ? -27.875 18.311 8.009 1.00 52.09 190 ALA A CA 1
ATOM 1411 C C . ALA A 1 190 ? -28.923 18.874 8.993 1.00 52.09 190 ALA A C 1
ATOM 1413 O O . ALA A 1 190 ? -30.115 18.858 8.689 1.00 52.09 190 ALA A O 1
ATOM 1414 N N . SER A 1 191 ? -28.493 19.409 10.143 1.00 42.78 191 SER A N 1
ATOM 1415 C CA . SER A 1 191 ? -29.373 20.048 11.136 1.00 42.78 191 SER A CA 1
ATOM 1416 C C . SER A 1 191 ? -29.689 21.528 10.853 1.00 42.78 191 SER A C 1
ATOM 1418 O O . SER A 1 191 ? -30.579 22.095 11.483 1.00 42.78 191 SER A O 1
ATOM 1420 N N . GLY A 1 192 ? -29.009 22.154 9.884 1.00 42.16 192 GLY A N 1
ATOM 1421 C CA . GLY A 1 192 ? -29.110 23.590 9.601 1.00 42.16 192 GLY A CA 1
ATOM 1422 C C . GLY A 1 192 ? -29.148 23.920 8.110 1.00 42.16 192 GLY A C 1
ATOM 1423 O O . GLY A 1 192 ? -28.314 24.684 7.638 1.00 42.16 192 GLY A O 1
ATOM 1424 N N . GLY A 1 193 ? -30.092 23.352 7.353 1.00 34.03 193 GLY A N 1
ATOM 1425 C CA . GLY A 1 193 ? -30.097 23.530 5.896 1.00 34.03 193 GLY A CA 1
ATOM 1426 C C . GLY A 1 193 ? -31.421 23.249 5.196 1.00 34.03 193 GLY A C 1
ATOM 1427 O O . GLY A 1 193 ? -31.479 22.434 4.282 1.00 34.03 193 GLY A O 1
ATOM 1428 N N . GLY A 1 194 ? -32.494 23.936 5.593 1.00 38.72 194 GLY A N 1
ATOM 1429 C CA . GLY A 1 194 ? -33.643 24.138 4.710 1.00 38.72 194 GLY A CA 1
ATOM 1430 C C . GLY A 1 194 ? -33.310 25.223 3.686 1.00 38.72 194 GLY A C 1
ATOM 1431 O O . GLY A 1 194 ? -33.385 26.404 4.004 1.00 38.72 194 GLY A O 1
ATOM 1432 N N . GLY A 1 195 ? -32.922 24.841 2.471 1.00 31.38 195 GLY A N 1
ATOM 1433 C CA . GLY A 1 195 ? -32.654 25.796 1.392 1.00 31.38 195 GLY A CA 1
ATOM 1434 C C . GLY A 1 195 ? -31.950 25.140 0.214 1.00 31.38 195 GLY A C 1
ATOM 1435 O O . GLY A 1 195 ? -30.820 24.690 0.343 1.00 31.38 195 GLY A O 1
ATOM 1436 N N . GLY A 1 196 ? -32.659 25.040 -0.909 1.00 35.06 196 GLY A N 1
ATOM 1437 C CA . GLY A 1 196 ? -32.253 24.290 -2.093 1.00 35.06 196 GLY A CA 1
ATOM 1438 C C . GLY A 1 196 ? -31.056 24.853 -2.861 1.00 35.06 196 GLY A C 1
ATOM 1439 O O . GLY A 1 196 ? -30.643 25.996 -2.687 1.00 35.06 196 GLY A O 1
ATOM 1440 N N . GLY A 1 197 ? -30.550 24.021 -3.769 1.00 28.14 197 GLY A N 1
ATOM 1441 C CA . GLY A 1 197 ? -29.507 24.376 -4.724 1.00 28.14 197 GLY A CA 1
ATOM 1442 C C . GLY A 1 197 ? -28.893 23.127 -5.342 1.00 28.14 197 GLY A C 1
ATOM 1443 O O . GLY A 1 197 ? -27.967 22.544 -4.792 1.00 28.14 197 GLY A O 1
ATOM 1444 N N . GLU A 1 198 ? -29.449 22.690 -6.469 1.00 42.59 198 GLU A N 1
ATOM 1445 C CA . GLU A 1 198 ? -28.904 21.629 -7.315 1.00 42.59 198 GLU A CA 1
ATOM 1446 C C . GLU A 1 198 ? -27.509 22.001 -7.848 1.00 42.59 198 GLU A C 1
ATOM 1448 O O . GLU A 1 198 ? -27.296 23.125 -8.296 1.00 42.59 198 GLU A O 1
ATOM 1453 N N . THR A 1 199 ? -26.568 21.049 -7.867 1.00 39.62 199 THR A N 1
ATOM 1454 C CA . THR A 1 199 ? -25.943 20.508 -9.099 1.00 39.62 199 THR A CA 1
ATOM 1455 C C . THR A 1 199 ? -24.788 19.542 -8.781 1.00 39.62 199 THR A C 1
ATOM 1457 O O . THR A 1 199 ? -23.872 19.863 -8.038 1.00 39.62 199 THR A O 1
ATOM 1460 N N . GLY A 1 200 ? -24.819 18.360 -9.414 1.00 40.00 200 GLY A N 1
ATOM 1461 C CA . GLY A 1 200 ? -23.626 17.552 -9.717 1.00 40.00 200 GLY A CA 1
ATOM 1462 C C . GLY A 1 200 ? -23.220 16.463 -8.713 1.00 40.00 200 GLY A C 1
ATOM 1463 O O . GLY A 1 200 ? -22.419 16.703 -7.823 1.00 40.00 200 GLY A O 1
ATOM 1464 N N . GLY A 1 201 ? -23.683 15.219 -8.913 1.00 35.53 201 GLY A N 1
ATOM 1465 C CA . GLY A 1 201 ? -23.126 14.048 -8.202 1.00 35.53 201 GLY A CA 1
ATOM 1466 C C . GLY A 1 201 ? -24.071 12.852 -8.041 1.00 35.53 201 GLY A C 1
ATOM 1467 O O . GLY A 1 201 ? -24.156 12.247 -6.974 1.00 35.53 201 GLY A O 1
ATOM 1468 N N . GLY A 1 202 ? -24.838 12.520 -9.081 1.00 47.06 202 GLY A N 1
ATOM 1469 C CA . GLY A 1 202 ? -26.053 11.699 -8.997 1.00 47.06 202 GLY A CA 1
ATOM 1470 C C . GLY A 1 202 ? -25.915 10.203 -8.674 1.00 47.06 202 GLY A C 1
ATOM 1471 O O . GLY A 1 202 ? -26.921 9.506 -8.802 1.00 47.06 202 GLY A O 1
ATOM 1472 N N . HIS A 1 203 ? -24.760 9.670 -8.263 1.00 44.84 203 HIS A N 1
ATOM 1473 C CA . HIS A 1 203 ? -24.661 8.248 -7.885 1.00 44.84 203 HIS A CA 1
ATOM 1474 C C . HIS A 1 203 ? -24.380 8.019 -6.395 1.00 44.84 203 HIS A C 1
ATOM 1476 O O . HIS A 1 203 ? -25.077 7.208 -5.785 1.00 44.84 203 HIS A O 1
ATOM 1482 N N . LEU A 1 204 ? -23.466 8.788 -5.795 1.00 44.97 204 LEU A N 1
ATOM 1483 C CA . LEU A 1 204 ? -23.121 8.696 -4.369 1.00 44.97 204 LEU A CA 1
ATOM 1484 C C . LEU A 1 204 ? -24.214 9.285 -3.464 1.00 44.97 204 LEU A C 1
ATOM 1486 O O . LEU A 1 204 ? -24.542 8.716 -2.427 1.00 44.97 204 LEU A O 1
ATOM 1490 N N . ALA A 1 205 ? -24.878 10.360 -3.901 1.00 44.94 205 ALA A N 1
ATOM 1491 C CA . ALA A 1 205 ? -25.990 10.951 -3.154 1.00 44.94 205 ALA A CA 1
ATOM 1492 C C . ALA A 1 205 ? -27.208 10.007 -3.049 1.00 44.94 205 ALA A C 1
ATOM 1494 O O . ALA A 1 205 ? -27.930 10.011 -2.049 1.00 44.94 205 ALA A O 1
ATOM 1495 N N . ARG A 1 206 ? -27.427 9.151 -4.062 1.00 48.47 206 ARG A N 1
ATOM 1496 C CA . ARG A 1 206 ? -28.535 8.179 -4.080 1.00 48.47 206 ARG A CA 1
ATOM 1497 C C . ARG A 1 206 ? -28.250 6.921 -3.257 1.00 48.47 206 ARG A C 1
ATOM 1499 O O . ARG A 1 206 ? -29.197 6.342 -2.728 1.00 48.47 206 ARG A O 1
ATOM 1506 N N . THR A 1 207 ? -26.991 6.499 -3.128 1.00 48.22 207 THR A N 1
ATOM 1507 C CA . THR A 1 207 ? -26.607 5.371 -2.259 1.00 48.22 207 THR A CA 1
ATOM 1508 C C . THR A 1 207 ? -26.547 5.789 -0.789 1.00 48.22 207 THR A C 1
ATOM 1510 O O . THR A 1 207 ? -27.072 5.066 0.053 1.00 48.22 207 THR A O 1
ATOM 1513 N N . LEU A 1 208 ? -26.054 6.995 -0.484 1.00 43.94 208 LEU A N 1
ATOM 1514 C CA . LEU A 1 208 ? -26.083 7.563 0.872 1.00 43.94 208 LEU A CA 1
ATOM 1515 C C . LEU A 1 208 ? -27.508 7.878 1.352 1.00 43.94 208 LEU A C 1
ATOM 1517 O O . LEU A 1 208 ? -27.839 7.606 2.503 1.00 43.94 208 LEU A O 1
ATOM 1521 N N . SER A 1 209 ? -28.398 8.352 0.468 1.00 43.00 209 SER A N 1
ATOM 1522 C CA . SER A 1 209 ? -29.812 8.554 0.831 1.00 43.00 209 SER A CA 1
ATOM 1523 C C . SER A 1 209 ? -30.507 7.247 1.228 1.00 43.00 209 SER A C 1
ATOM 1525 O O . SER A 1 209 ? -31.346 7.256 2.121 1.00 43.00 209 SER A O 1
ATOM 1527 N N . LYS A 1 210 ? -30.149 6.104 0.622 1.00 44.25 210 LYS A N 1
ATOM 1528 C CA . LYS A 1 210 ? -30.726 4.799 0.995 1.00 44.25 210 LYS A CA 1
ATOM 1529 C C . LYS A 1 210 ? -30.237 4.289 2.354 1.00 44.25 210 LYS A C 1
ATOM 1531 O O . LYS A 1 210 ? -31.020 3.647 3.041 1.00 44.25 210 LYS A O 1
ATOM 1536 N N . LEU A 1 211 ? -29.003 4.612 2.749 1.00 40.19 211 LEU A N 1
ATOM 1537 C CA . LEU A 1 211 ? -28.466 4.311 4.086 1.00 40.19 211 LEU A CA 1
ATOM 1538 C C . LEU A 1 211 ? -29.072 5.225 5.167 1.00 40.19 211 LEU A C 1
ATOM 1540 O O . LEU A 1 211 ? -29.407 4.771 6.254 1.00 40.19 211 LEU A O 1
ATOM 1544 N N . ARG A 1 212 ? -29.348 6.496 4.846 1.00 42.50 212 ARG A N 1
ATOM 1545 C CA . ARG A 1 212 ? -30.026 7.411 5.784 1.00 42.50 212 ARG A CA 1
ATOM 1546 C C . ARG A 1 212 ? -31.502 7.087 6.022 1.00 42.50 212 ARG A C 1
ATOM 1548 O O . ARG A 1 212 ? -32.026 7.408 7.084 1.00 42.50 212 ARG A O 1
ATOM 1555 N N . PHE A 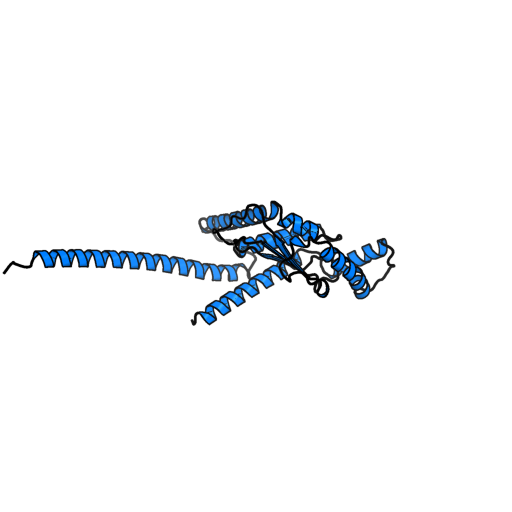1 213 ? -32.177 6.431 5.075 1.00 36.94 213 PHE A N 1
ATOM 1556 C CA . PHE A 1 213 ? -33.527 5.904 5.306 1.00 36.94 213 PHE A CA 1
ATOM 1557 C C . PHE A 1 213 ? -33.535 4.667 6.217 1.00 36.94 213 PHE A C 1
ATOM 1559 O O . PHE A 1 213 ? -34.539 4.448 6.889 1.00 36.94 213 PHE A O 1
ATOM 1566 N N . SER A 1 214 ? -32.449 3.881 6.274 1.00 42.94 214 SER A N 1
ATOM 1567 C CA . SER A 1 214 ? -32.342 2.766 7.227 1.00 42.94 214 SER A CA 1
ATOM 1568 C C . SER A 1 214 ? -31.990 3.227 8.639 1.00 42.94 214 SER A C 1
ATOM 1570 O O . SER A 1 214 ? -32.572 2.696 9.578 1.00 42.94 214 SER A O 1
ATOM 1572 N N . ASP A 1 215 ? -31.145 4.251 8.796 1.00 47.28 215 ASP A N 1
ATOM 1573 C CA . ASP A 1 215 ? -30.819 4.794 10.126 1.00 47.28 215 ASP A CA 1
ATOM 1574 C C . ASP A 1 215 ? -32.010 5.537 10.739 1.00 47.28 215 ASP A C 1
ATOM 1576 O O . ASP A 1 215 ? -32.361 5.299 11.889 1.00 47.28 215 ASP A O 1
ATOM 1580 N N . LYS A 1 216 ? -32.741 6.333 9.946 1.00 43.81 216 LYS A N 1
ATOM 1581 C CA . LYS A 1 216 ? -33.966 6.985 10.432 1.00 43.81 216 LYS A CA 1
ATOM 1582 C C . LYS A 1 216 ? -35.069 5.981 10.797 1.00 43.81 216 LYS A C 1
ATOM 1584 O O . LYS A 1 216 ? -35.854 6.240 11.700 1.00 43.81 216 LYS A O 1
ATOM 1589 N N . ALA A 1 217 ? -35.128 4.834 10.118 1.00 46.62 217 ALA A N 1
ATOM 1590 C CA . ALA A 1 217 ? -36.058 3.765 10.471 1.00 46.62 217 ALA A CA 1
ATOM 1591 C C . ALA A 1 217 ? -35.646 3.020 11.754 1.00 46.62 217 ALA A C 1
ATOM 1593 O O . ALA A 1 217 ? -36.528 2.555 12.471 1.00 46.62 217 ALA A O 1
ATOM 1594 N N . ALA A 1 218 ? -34.343 2.928 12.045 1.00 51.84 218 ALA A N 1
ATOM 1595 C CA . ALA A 1 218 ? -33.827 2.353 13.286 1.00 51.84 218 ALA A CA 1
ATOM 1596 C C . ALA A 1 218 ? -34.061 3.291 14.483 1.00 51.84 218 ALA A C 1
ATOM 1598 O O . ALA A 1 218 ? -34.566 2.835 15.507 1.00 51.84 218 ALA A O 1
ATOM 1599 N N . ASP A 1 219 ? -33.818 4.596 14.315 1.00 54.19 219 ASP A N 1
ATOM 1600 C CA . ASP A 1 219 ? -34.099 5.611 15.341 1.00 54.19 219 ASP A CA 1
ATOM 1601 C C . ASP A 1 219 ? -35.608 5.683 15.664 1.00 54.19 219 ASP A C 1
ATOM 1603 O O . ASP A 1 219 ? -36.004 5.683 16.832 1.00 54.19 219 ASP A O 1
ATOM 1607 N N . ASP A 1 220 ? -36.475 5.641 14.641 1.00 55.78 220 ASP A N 1
ATOM 1608 C CA . ASP A 1 220 ? -37.937 5.631 14.819 1.00 55.78 220 ASP A CA 1
ATOM 1609 C C . ASP A 1 220 ? -38.447 4.312 15.468 1.00 55.78 220 ASP A C 1
ATOM 1611 O O . ASP A 1 220 ? -39.549 4.270 16.034 1.00 55.78 220 ASP A O 1
ATOM 1615 N N . GLU A 1 221 ? -37.692 3.208 15.377 1.00 56.12 221 GLU A N 1
ATOM 1616 C CA . GLU A 1 221 ? -38.022 1.916 16.002 1.00 56.12 221 GLU A CA 1
ATOM 1617 C C . GLU A 1 221 ? -37.534 1.838 17.458 1.00 56.12 221 GLU A C 1
ATOM 1619 O O . GLU A 1 221 ? -38.256 1.310 18.312 1.00 56.12 221 GLU A O 1
ATOM 1624 N N . GLU A 1 222 ? -36.386 2.442 17.773 1.00 62.34 222 GLU A N 1
ATOM 1625 C CA . GLU A 1 222 ? -35.868 2.574 19.138 1.00 62.34 222 GLU A CA 1
ATOM 1626 C C . GLU A 1 222 ? -36.749 3.507 19.988 1.00 62.34 222 GLU A C 1
ATOM 1628 O O . GLU A 1 222 ? -37.160 3.125 21.088 1.00 62.34 222 GLU A O 1
ATOM 1633 N N . GLU A 1 223 ? -37.199 4.642 19.440 1.00 68.62 223 GLU A N 1
ATOM 1634 C CA . GLU A 1 223 ? -38.128 5.556 20.130 1.00 68.62 223 GLU A CA 1
ATOM 1635 C C . GLU A 1 223 ? -39.492 4.886 20.407 1.00 68.62 223 GLU A C 1
ATOM 1637 O O . GLU A 1 223 ? -40.082 5.022 21.487 1.00 68.62 223 GLU A O 1
ATOM 1642 N N . ARG A 1 224 ? -39.989 4.065 19.469 1.00 68.69 224 ARG A N 1
ATOM 1643 C CA . ARG A 1 224 ? -41.214 3.267 19.676 1.00 68.69 224 ARG A CA 1
ATOM 1644 C C . ARG A 1 224 ? -41.017 2.139 20.687 1.00 68.69 224 ARG A C 1
ATOM 1646 O O . ARG A 1 224 ? -41.973 1.795 21.391 1.00 68.69 224 ARG A O 1
ATOM 1653 N N . ALA A 1 225 ? -39.826 1.551 20.767 1.00 63.72 225 ALA A N 1
ATOM 1654 C CA . ALA A 1 225 ? -39.502 0.523 21.750 1.00 63.72 225 ALA A CA 1
ATOM 1655 C C . ALA A 1 225 ? -39.412 1.109 23.168 1.00 63.72 225 ALA A C 1
ATOM 1657 O O . ALA A 1 225 ? -39.947 0.510 24.108 1.00 63.72 225 ALA A O 1
ATOM 1658 N N . GLU A 1 226 ? -38.832 2.299 23.329 1.00 71.06 226 GLU A N 1
ATOM 1659 C CA . GLU A 1 226 ? -38.812 3.022 24.604 1.00 71.06 226 GLU A CA 1
ATOM 1660 C C . GLU A 1 226 ? -40.213 3.468 25.035 1.00 71.06 226 GLU A C 1
ATOM 1662 O O . GLU A 1 226 ? -40.606 3.248 26.187 1.00 71.06 226 GLU A O 1
ATOM 1667 N N . ALA A 1 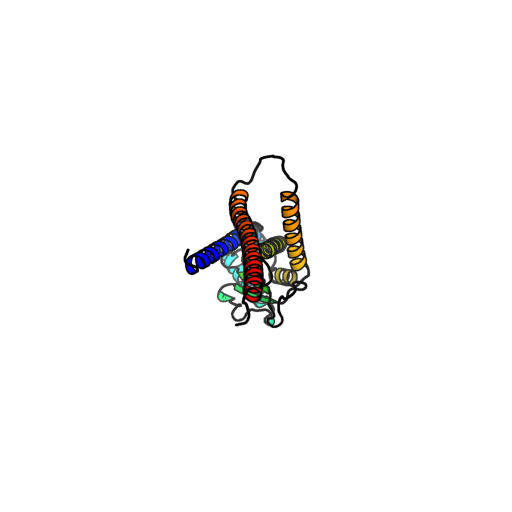227 ? -41.025 3.984 24.106 1.00 71.50 227 ALA A N 1
ATOM 1668 C CA . ALA A 1 227 ? -42.417 4.337 24.383 1.00 71.50 227 ALA A CA 1
ATOM 1669 C C . ALA A 1 227 ? -43.244 3.117 24.832 1.00 71.50 227 ALA A C 1
ATOM 1671 O O . ALA A 1 227 ? -44.020 3.207 25.789 1.00 71.50 227 ALA A O 1
ATOM 1672 N N . ARG A 1 228 ? -43.036 1.947 24.207 1.00 65.50 228 ARG A N 1
ATOM 1673 C CA . ARG A 1 228 ? -43.683 0.685 24.613 1.00 65.50 228 ARG A CA 1
ATOM 1674 C C . ARG A 1 228 ? -43.204 0.189 25.975 1.00 65.50 228 ARG A C 1
ATOM 1676 O O . ARG A 1 228 ? -44.027 -0.278 26.760 1.00 65.50 228 ARG A O 1
ATOM 1683 N N . ARG A 1 229 ? -41.910 0.308 26.294 1.00 69.00 229 ARG A N 1
ATOM 1684 C CA . ARG A 1 229 ? -41.375 -0.048 27.623 1.00 69.00 229 ARG A CA 1
ATOM 1685 C C . ARG A 1 229 ? -41.950 0.846 28.720 1.00 69.00 229 ARG A C 1
ATOM 1687 O O . ARG A 1 229 ? -42.331 0.339 29.772 1.00 69.00 229 ARG A O 1
ATOM 1694 N N . LYS A 1 230 ? -42.083 2.147 28.456 1.00 77.31 230 LYS A N 1
ATOM 1695 C CA . LYS A 1 230 ? -42.682 3.100 29.396 1.00 77.31 230 LYS A CA 1
ATOM 1696 C C . LYS A 1 230 ? -44.171 2.823 29.627 1.00 77.31 230 LYS A C 1
ATOM 1698 O O . LYS A 1 230 ? -44.608 2.818 30.774 1.00 77.31 230 LYS A O 1
ATOM 1703 N N . GLN A 1 231 ? -44.926 2.507 28.571 1.00 72.00 231 GLN A N 1
ATOM 1704 C CA . GLN A 1 231 ? -46.329 2.090 28.703 1.00 72.00 231 GLN A CA 1
ATOM 1705 C C . GLN A 1 231 ? -46.483 0.786 29.492 1.00 72.00 231 GLN A C 1
ATOM 1707 O O . GLN A 1 231 ? -47.375 0.690 30.329 1.00 72.00 231 GLN A O 1
ATOM 1712 N N . LEU A 1 232 ? -45.609 -0.200 29.271 1.00 70.44 232 LEU A N 1
ATOM 1713 C CA . LEU A 1 232 ? -45.633 -1.455 30.028 1.00 70.44 232 LEU A CA 1
ATOM 1714 C C . LEU A 1 232 ? -45.350 -1.234 31.519 1.00 70.44 232 LEU A C 1
ATOM 1716 O O . LEU A 1 232 ? -46.035 -1.825 32.346 1.00 70.44 232 LEU A O 1
ATOM 1720 N N . MET A 1 233 ? -44.407 -0.355 31.875 1.00 75.50 233 MET A N 1
ATOM 1721 C CA . MET A 1 233 ? -44.161 -0.006 33.281 1.00 75.50 233 MET A CA 1
ATOM 1722 C C . MET A 1 233 ? -45.352 0.716 33.923 1.00 75.50 233 MET A C 1
ATOM 1724 O O . MET A 1 233 ? -45.670 0.444 35.076 1.00 75.50 233 MET A O 1
ATOM 1728 N N . GLU A 1 234 ? -46.039 1.599 33.193 1.00 75.12 234 GLU A N 1
ATOM 1729 C CA . GLU A 1 234 ? -47.219 2.299 33.718 1.00 75.12 234 GLU A CA 1
ATOM 1730 C C . GLU A 1 234 ? -48.421 1.355 33.898 1.00 75.12 234 GLU A C 1
ATOM 1732 O O . GLU A 1 234 ? -49.150 1.467 34.884 1.00 75.12 234 GLU A O 1
ATOM 1737 N N . ILE A 1 235 ? -48.603 0.389 32.990 1.00 72.12 235 ILE A N 1
ATOM 1738 C CA . ILE A 1 235 ? -49.617 -0.666 33.130 1.00 72.12 235 ILE A CA 1
ATOM 1739 C C . ILE A 1 235 ? -49.295 -1.544 34.341 1.00 72.12 235 ILE A C 1
ATOM 1741 O O . ILE A 1 235 ? -50.170 -1.748 35.177 1.00 72.12 235 ILE A O 1
ATOM 1745 N N . ASN A 1 236 ? -48.041 -1.976 34.489 1.00 71.50 236 ASN A N 1
ATOM 1746 C CA . ASN A 1 236 ? -47.633 -2.824 35.608 1.00 71.50 236 ASN A CA 1
ATOM 1747 C C . ASN A 1 236 ? -47.778 -2.091 36.957 1.00 71.50 236 ASN A C 1
ATOM 1749 O O . ASN A 1 236 ? -48.268 -2.663 37.922 1.00 71.50 236 ASN A O 1
ATOM 1753 N N . ALA A 1 237 ? -47.458 -0.793 37.012 1.00 74.12 237 ALA A N 1
ATOM 1754 C CA . ALA A 1 237 ? -47.663 0.030 38.206 1.00 74.12 237 ALA A CA 1
ATOM 1755 C C . ALA A 1 237 ? -49.154 0.234 38.541 1.00 74.12 237 ALA A C 1
ATOM 1757 O 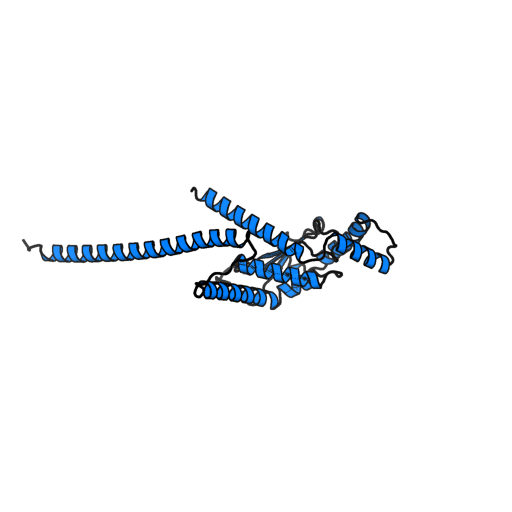O . ALA A 1 237 ? -49.528 0.287 39.714 1.00 74.12 237 ALA A O 1
ATOM 1758 N N . ARG A 1 238 ? -50.031 0.330 37.530 1.00 71.25 238 ARG A N 1
ATOM 1759 C CA . ARG A 1 238 ? -51.489 0.380 37.740 1.00 71.25 238 ARG A CA 1
ATOM 1760 C C . ARG A 1 238 ? -52.055 -0.963 38.186 1.00 71.25 238 ARG A C 1
ATOM 1762 O O . ARG A 1 238 ? -52.950 -0.969 39.026 1.00 71.25 238 ARG A O 1
ATOM 1769 N N . GLU A 1 239 ? -51.542 -2.073 37.667 1.00 67.06 239 GLU A N 1
ATOM 1770 C CA . GLU A 1 239 ? -51.931 -3.416 38.105 1.00 67.06 239 GLU A CA 1
ATOM 1771 C C . GLU A 1 239 ? -51.452 -3.707 39.532 1.00 67.06 239 GLU A C 1
ATOM 1773 O O . GLU A 1 239 ? -52.224 -4.241 40.324 1.00 67.06 239 GLU A O 1
ATOM 1778 N N . GLU A 1 240 ? -50.249 -3.271 39.916 1.00 64.75 240 GLU A N 1
ATOM 1779 C CA . GLU A 1 240 ? -49.764 -3.360 41.301 1.00 64.75 240 GLU A CA 1
ATOM 1780 C C . GLU A 1 240 ? -50.583 -2.480 42.258 1.00 64.75 240 GLU A C 1
ATOM 1782 O O . GLU A 1 240 ? -50.942 -2.925 43.350 1.00 64.75 240 GLU A O 1
ATOM 1787 N N . ALA A 1 241 ? -50.960 -1.265 41.846 1.00 67.81 241 ALA A N 1
ATOM 1788 C CA . ALA A 1 241 ? -51.835 -0.399 42.638 1.00 67.81 241 ALA A CA 1
ATOM 1789 C C . ALA A 1 241 ? -53.264 -0.965 42.766 1.00 67.81 241 ALA A C 1
ATOM 1791 O O . ALA A 1 241 ? -53.867 -0.887 43.838 1.00 67.81 241 ALA A O 1
ATOM 1792 N N . ALA A 1 242 ? -53.798 -1.581 41.706 1.00 64.31 242 ALA A N 1
ATOM 1793 C CA . ALA A 1 242 ? -55.097 -2.253 41.726 1.00 64.31 242 ALA A CA 1
ATOM 1794 C C . ALA A 1 242 ? -55.070 -3.539 42.572 1.00 64.31 242 ALA A C 1
ATOM 1796 O O . ALA A 1 242 ? -56.017 -3.807 43.309 1.00 64.31 242 ALA A O 1
ATOM 1797 N N . ALA A 1 243 ? -53.973 -4.302 42.535 1.00 61.03 243 ALA A N 1
ATOM 1798 C CA . ALA A 1 243 ? -53.766 -5.473 43.384 1.00 61.03 243 ALA A CA 1
ATOM 1799 C C . ALA A 1 243 ? -53.617 -5.089 44.867 1.00 61.03 243 ALA A C 1
ATOM 1801 O O . ALA A 1 243 ? -54.163 -5.772 45.735 1.00 61.03 243 ALA A O 1
ATOM 1802 N N . ALA A 1 244 ? -52.949 -3.970 45.166 1.00 60.34 244 ALA A N 1
ATOM 1803 C CA . ALA A 1 244 ? -52.847 -3.425 46.519 1.00 60.34 244 ALA A CA 1
ATOM 1804 C C . ALA A 1 244 ? -54.204 -2.920 47.049 1.00 60.34 244 ALA A C 1
ATOM 1806 O O . ALA A 1 244 ? -54.534 -3.158 48.210 1.00 60.34 244 ALA A O 1
ATOM 1807 N N . ALA A 1 245 ? -55.024 -2.294 46.198 1.00 61.19 245 ALA A N 1
ATOM 1808 C CA . ALA A 1 245 ? -56.385 -1.884 46.549 1.00 61.19 245 ALA A CA 1
ATOM 1809 C C . ALA A 1 245 ? -57.318 -3.093 46.771 1.00 61.19 245 ALA A C 1
ATOM 1811 O O . ALA A 1 245 ? -58.047 -3.136 47.760 1.00 61.19 245 ALA A O 1
ATOM 1812 N N . ALA A 1 246 ? -57.229 -4.126 45.926 1.00 59.62 246 ALA A N 1
ATOM 1813 C CA . ALA A 1 246 ? -57.994 -5.367 46.080 1.00 59.62 246 ALA A CA 1
ATOM 1814 C C . ALA A 1 246 ? -57.575 -6.189 47.318 1.00 59.62 246 ALA A C 1
ATOM 1816 O O . ALA A 1 246 ? -58.386 -6.922 47.884 1.00 59.62 246 ALA A O 1
ATOM 1817 N N . ALA A 1 247 ? -56.320 -6.065 47.765 1.00 58.25 247 ALA A N 1
ATOM 1818 C CA . ALA A 1 247 ? -55.845 -6.660 49.014 1.00 58.25 247 ALA A CA 1
ATOM 1819 C C . ALA A 1 247 ? -56.358 -5.914 50.262 1.00 58.25 247 ALA A C 1
ATOM 1821 O O . ALA A 1 247 ? -56.532 -6.543 51.306 1.00 58.25 247 ALA A O 1
ATOM 1822 N N . ALA A 1 248 ? -56.639 -4.610 50.153 1.00 58.72 248 ALA A N 1
ATOM 1823 C CA . ALA A 1 248 ? -57.196 -3.792 51.232 1.00 58.72 248 ALA A CA 1
ATOM 1824 C C . ALA A 1 248 ? -58.718 -3.974 51.423 1.00 58.72 248 ALA A C 1
ATOM 1826 O O . ALA A 1 248 ? -59.223 -3.745 52.519 1.00 58.72 248 ALA A O 1
ATOM 1827 N N . GLU A 1 249 ? -59.444 -4.427 50.393 1.00 56.06 249 GLU A N 1
ATOM 1828 C CA . GLU A 1 249 ? -60.897 -4.671 50.438 1.00 56.06 249 GLU A CA 1
ATOM 1829 C C . GLU A 1 249 ? -61.300 -6.101 50.838 1.00 56.06 249 GLU A C 1
ATOM 1831 O O . GLU A 1 249 ? -62.485 -6.424 50.813 1.00 56.06 249 GLU A O 1
ATOM 1836 N N . ARG A 1 250 ? -60.371 -6.981 51.240 1.00 52.53 250 ARG A N 1
ATOM 1837 C CA . ARG A 1 250 ? -60.753 -8.281 51.820 1.00 52.53 250 ARG A CA 1
ATOM 1838 C C . ARG A 1 250 ? -61.202 -8.089 53.276 1.00 52.53 250 ARG A C 1
ATOM 1840 O O . ARG A 1 250 ? -60.336 -7.886 54.129 1.00 52.53 250 ARG A O 1
ATOM 1847 N N . PRO A 1 251 ? -62.505 -8.187 53.613 1.00 49.75 251 PRO A N 1
ATOM 1848 C CA . PRO A 1 251 ? -62.912 -8.215 55.007 1.00 49.75 251 PRO A CA 1
ATOM 1849 C C . PRO A 1 251 ? -62.380 -9.498 55.646 1.00 49.75 251 PRO A C 1
ATOM 1851 O O . PRO A 1 251 ? -62.556 -10.596 55.115 1.00 49.75 251 PRO A O 1
ATOM 1854 N N . SER A 1 252 ? -61.727 -9.351 56.796 1.00 53.00 252 SER A N 1
ATOM 1855 C CA . SER A 1 252 ? -61.417 -10.465 57.684 1.00 53.00 252 SER A CA 1
ATOM 1856 C C . SER A 1 252 ? -62.717 -11.186 58.046 1.00 53.00 252 SER A C 1
ATOM 1858 O O . SER A 1 252 ? -63.608 -10.582 58.649 1.00 53.00 252 SER A O 1
ATOM 1860 N N . SER A 1 253 ? -62.829 -12.454 57.668 1.00 44.34 253 SER A N 1
ATOM 1861 C CA . SER A 1 253 ? -63.799 -13.411 58.207 1.00 44.34 253 SER A CA 1
ATOM 1862 C C . SER A 1 253 ? -63.036 -14.617 58.721 1.00 44.34 253 SER A C 1
ATOM 1864 O O . SER A 1 253 ? -62.105 -15.047 58.002 1.00 44.34 253 SER A O 1
#

Secondary structure (DSSP, 8-state):
--HHHHHHHHHHHHHHHHHHHHHHHHTTS--HHHHHHHHHHHHHHTTS-SS--HHHHHHHHHHHHHHHHHHS-GGGEEEEEEEGGGTEEEEEE--TT---SSTT----EEEEEE-TT-TTTTSSPPEEEEE-TTS-HHHHHHHHHHHHHHHHTTTTS--HHHHHHHHHSSHHHHHHHHHHHHHHHHHHHHHS-------S-TTHHHHHHHHHHHHHHHHHHHHHHHHHHHHHHHHHHHHHHHHHHHHHT----

Radius of gyration: 27.67 Å; chains: 1; bounding box: 86×42×84 Å

Foldseek 3Di:
DPVVVVVVVVVVVVVVLVVVLLVVLQVLADDLVVLLVLLQVVCVVVVVNHDDDLVRSLVVVLVVLLVLLVPDDPVQFDDVQDDSVQSKTKGWADAPPLDDDDDDDPFTKIKIWGCVVVSSPPQGQTRIAIDTPSDDPQLRSLLSNVLSNVSNVVRPDSCVVVSVVCRRDCNSVVSSVVSVVVVVVVVVCVVPDPDDDDDDDPPVVVVVVVVVVVVVVVVVVVVVVVVVVVVVVVVVVVVVVVVVVVVVPDDDD

Sequence (253 aa):
FPPAAAAAAAASANGDQWRALADLCAALGPGRDDAFDDASDALEAAGAGAGLSRDAIAEILRNAQRDELGALPREKHAPRGYAPAQLRATLQFEVPGIVQLGAKVEYLAKLEVSFAGRDAYPFEIPTMRFTHPALRFEEAAAVNRALHAFAATKCGSPHVRDVLEWCEGDDVPEAVERAREAARAEVLGASGGGGGGETGGGHLARTLSKLRFSDKAADDEEERAEARRKQLMEINAREEAAAAAAAAERPSS